Protein AF-A0A1A2DVA3-F1 (afdb_monomer)

Radius of gyration: 24.53 Å; Cα contacts (8 Å, |Δi|>4): 293; chains: 1; bounding box: 64×36×55 Å

Foldseek 3Di:
DDDPDDDADEDDDDDVVRNYDPLPDDPVVCVVDPVSVVVVVVVVVVVQVVCVVVVDDDDPQWFKKWWWDKWFKDQAQAKDWDADPVRDIDIDHGRWMWIDDVPDTDTDHNVRCVVQWDDDDDRMITGGDMKIKHQDDDQDWFQAPVGIDGAHHQWMWIADPVGGIDTDHNVRCVVTIDGDPPDD

pLDDT: mean 85.09, std 15.51, range [25.52, 97.56]

Structure (mmCIF, N/CA/C/O backbone):
data_AF-A0A1A2DVA3-F1
#
_entry.id   AF-A0A1A2DVA3-F1
#
loop_
_atom_site.group_PDB
_atom_site.id
_atom_site.type_symbol
_atom_site.label_atom_id
_atom_site.label_alt_id
_atom_site.label_comp_id
_atom_site.label_asym_id
_atom_site.label_entity_id
_atom_site.label_seq_id
_atom_site.pdbx_PDB_ins_code
_atom_site.Cartn_x
_atom_site.Cartn_y
_atom_site.Cartn_z
_atom_site.occupancy
_atom_site.B_iso_or_equiv
_atom_site.auth_seq_id
_atom_site.auth_comp_id
_atom_site.auth_asym_id
_atom_site.auth_atom_id
_atom_site.pdbx_PDB_model_num
ATOM 1 N N . MET A 1 1 ? 36.580 -4.743 -8.783 1.00 31.98 1 MET A N 1
ATOM 2 C CA . MET A 1 1 ? 36.876 -4.380 -10.186 1.00 31.98 1 MET A CA 1
ATOM 3 C C . MET A 1 1 ? 36.399 -2.945 -10.379 1.00 31.98 1 MET A C 1
ATOM 5 O O . MET A 1 1 ? 35.200 -2.726 -10.456 1.00 31.98 1 MET A O 1
ATOM 9 N N . CYS A 1 2 ? 37.304 -1.964 -10.285 1.00 25.52 2 CYS A N 1
ATOM 10 C CA . CYS A 1 2 ? 36.966 -0.541 -10.419 1.00 25.52 2 CYS A CA 1
ATOM 11 C C . CYS A 1 2 ? 36.735 -0.208 -11.893 1.00 25.52 2 CYS A C 1
ATOM 13 O O . CYS A 1 2 ? 37.649 -0.362 -12.701 1.00 25.52 2 CYS A O 1
ATOM 15 N N . VAL A 1 3 ? 35.536 0.258 -12.240 1.00 29.42 3 VAL A N 1
ATOM 16 C CA . VAL A 1 3 ? 35.288 0.888 -13.539 1.00 29.42 3 VAL A CA 1
ATOM 17 C C . VAL A 1 3 ? 35.701 2.349 -13.409 1.00 29.42 3 VAL A C 1
ATOM 19 O O . VAL A 1 3 ? 35.021 3.146 -12.769 1.00 29.42 3 VAL A O 1
ATOM 22 N N . THR A 1 4 ? 36.850 2.694 -13.980 1.00 28.86 4 THR A N 1
ATOM 23 C CA . THR A 1 4 ? 37.289 4.082 -14.127 1.00 28.86 4 THR A CA 1
ATOM 24 C C . THR A 1 4 ? 36.364 4.776 -15.128 1.00 28.86 4 THR A C 1
ATOM 26 O O . THR A 1 4 ? 36.421 4.490 -16.323 1.00 28.86 4 THR A O 1
ATOM 29 N N . LEU A 1 5 ? 35.498 5.676 -14.657 1.00 38.38 5 LEU A N 1
ATOM 30 C CA . LEU A 1 5 ? 34.715 6.566 -15.519 1.00 38.38 5 LEU A CA 1
ATOM 31 C C . LEU A 1 5 ? 35.676 7.519 -16.244 1.00 38.38 5 LEU A C 1
ATOM 33 O O . LEU A 1 5 ? 36.370 8.321 -15.619 1.00 38.38 5 LEU A O 1
ATOM 37 N N . ALA A 1 6 ? 35.751 7.409 -17.570 1.00 48.94 6 ALA A N 1
ATOM 38 C CA . ALA A 1 6 ? 36.489 8.355 -18.394 1.00 48.94 6 ALA A CA 1
ATOM 39 C C . ALA A 1 6 ? 35.788 9.724 -18.350 1.00 48.94 6 ALA A C 1
ATOM 41 O O . ALA A 1 6 ? 34.603 9.829 -18.657 1.00 48.94 6 ALA A O 1
ATOM 42 N N . ALA A 1 7 ? 36.518 10.769 -17.954 1.00 46.38 7 ALA A N 1
ATOM 43 C CA . ALA A 1 7 ? 36.023 12.141 -17.932 1.00 46.38 7 ALA A CA 1
ATOM 44 C C . ALA A 1 7 ? 35.857 12.674 -19.369 1.00 46.38 7 ALA A C 1
ATOM 46 O O . ALA A 1 7 ? 36.809 13.185 -19.960 1.00 46.38 7 ALA A O 1
ATOM 47 N N . ASN A 1 8 ? 34.660 12.519 -19.932 1.00 48.44 8 ASN A N 1
ATOM 48 C CA . ASN A 1 8 ? 34.274 13.077 -21.228 1.00 48.44 8 ASN A CA 1
ATOM 49 C C . ASN A 1 8 ? 33.579 14.436 -21.022 1.00 48.44 8 ASN A C 1
ATOM 51 O O . ASN A 1 8 ? 32.909 14.638 -20.009 1.00 48.44 8 ASN A O 1
ATOM 55 N N . ARG A 1 9 ? 33.738 15.375 -21.965 1.00 49.56 9 ARG A N 1
ATOM 56 C CA . ARG A 1 9 ? 33.158 16.733 -21.881 1.00 49.56 9 ARG A CA 1
ATOM 57 C C . ARG A 1 9 ? 32.107 16.964 -22.981 1.00 49.56 9 ARG A C 1
ATOM 59 O O . ARG A 1 9 ? 32.352 16.546 -24.114 1.00 49.56 9 ARG A O 1
ATOM 66 N N . PRO A 1 10 ? 30.981 17.645 -22.689 1.00 45.19 10 PRO A N 1
ATOM 67 C CA . PRO A 1 10 ? 29.981 17.986 -23.701 1.00 45.19 10 PRO A CA 1
ATOM 68 C C . PRO A 1 10 ? 30.526 19.039 -24.677 1.00 45.19 10 PRO A C 1
ATOM 70 O O . PRO A 1 10 ? 31.052 20.065 -24.244 1.00 45.19 10 PRO A O 1
ATOM 73 N N . ALA A 1 11 ? 30.392 18.816 -25.989 1.00 51.41 11 ALA A N 1
ATOM 74 C CA . ALA A 1 11 ? 30.572 19.864 -27.000 1.00 51.41 11 ALA A CA 1
ATOM 75 C C . ALA A 1 11 ? 29.806 19.558 -28.299 1.00 51.41 11 ALA A C 1
ATOM 77 O O . ALA A 1 11 ? 29.373 18.438 -28.535 1.00 51.41 11 ALA A O 1
ATOM 78 N N . ILE A 1 12 ? 29.688 20.573 -29.158 1.00 50.41 12 ILE A N 1
ATOM 79 C CA . ILE A 1 12 ? 28.813 20.630 -30.347 1.00 50.41 12 ILE A CA 1
ATOM 80 C C . ILE A 1 12 ? 29.305 19.732 -31.507 1.00 50.41 12 ILE A C 1
ATOM 82 O O . ILE A 1 12 ? 28.611 19.556 -32.502 1.00 50.41 12 ILE A O 1
ATOM 86 N N . ARG A 1 13 ? 30.511 19.152 -31.419 1.00 50.44 13 ARG A N 1
ATOM 87 C CA . ARG A 1 13 ? 31.086 18.312 -32.480 1.00 50.44 13 ARG A CA 1
ATOM 88 C C . ARG A 1 13 ? 31.781 17.092 -31.892 1.00 50.44 13 ARG A C 1
ATOM 90 O O . ARG A 1 13 ? 32.585 17.237 -30.975 1.00 50.44 13 ARG A O 1
ATOM 97 N N . LEU A 1 14 ? 31.498 15.923 -32.467 1.00 54.88 14 LEU A N 1
ATOM 98 C CA . LEU A 1 14 ? 32.157 14.662 -32.138 1.00 54.88 14 LEU A CA 1
ATOM 99 C C . LEU A 1 14 ? 33.679 14.775 -32.344 1.00 54.88 14 LEU A C 1
ATOM 101 O O . LEU A 1 14 ? 34.142 15.148 -33.425 1.00 54.88 14 LEU A O 1
ATOM 105 N N . ASP A 1 15 ? 34.443 14.442 -31.307 1.00 63.78 15 ASP A N 1
ATOM 106 C CA . ASP A 1 15 ? 35.893 14.278 -31.358 1.00 63.78 15 ASP A CA 1
ATOM 107 C C . ASP A 1 15 ? 36.310 13.124 -30.439 1.00 63.78 15 ASP A C 1
ATOM 109 O O . ASP A 1 15 ? 36.533 13.289 -29.235 1.00 63.78 15 ASP A O 1
ATOM 113 N N . ASP A 1 16 ? 36.430 11.936 -31.032 1.00 59.62 16 ASP A N 1
ATOM 114 C CA . ASP A 1 16 ? 36.779 10.706 -30.319 1.00 59.62 16 ASP A CA 1
ATOM 115 C C . ASP A 1 16 ? 38.196 10.747 -29.728 1.00 59.62 16 ASP A C 1
ATOM 117 O O . ASP A 1 16 ? 38.446 10.157 -28.674 1.00 59.62 16 ASP A O 1
ATOM 121 N N . LYS A 1 17 ? 39.129 11.481 -30.359 1.00 68.25 17 LYS A N 1
ATOM 122 C CA . LYS A 1 17 ? 40.508 11.620 -29.860 1.00 68.25 17 LYS A CA 1
ATOM 123 C C . LYS A 1 17 ? 40.561 12.454 -28.584 1.00 68.25 17 LYS A C 1
ATOM 125 O O . LYS A 1 17 ? 41.376 12.164 -27.709 1.00 68.25 17 LYS A O 1
ATOM 130 N N . HIS A 1 18 ? 39.679 13.443 -28.458 1.00 63.00 18 HIS A N 1
ATOM 131 C CA . HIS A 1 18 ? 39.580 14.304 -27.277 1.00 63.00 18 HIS A CA 1
ATOM 132 C C . HIS A 1 18 ? 38.433 13.924 -26.333 1.00 63.00 18 HIS A C 1
ATOM 134 O O . HIS A 1 18 ? 38.188 14.638 -25.360 1.00 63.00 18 HIS A O 1
ATOM 140 N N . ARG A 1 19 ? 37.766 12.785 -26.576 1.00 60.47 19 ARG A N 1
ATOM 141 C CA . ARG A 1 19 ? 36.646 12.277 -25.767 1.00 60.47 19 ARG A CA 1
ATOM 142 C C . ARG A 1 19 ? 35.481 13.268 -25.647 1.00 60.47 19 ARG A C 1
ATOM 144 O O . ARG A 1 19 ? 34.877 13.426 -24.582 1.00 60.47 19 ARG A O 1
ATOM 151 N N . ILE A 1 20 ? 35.179 13.947 -26.744 1.00 61.69 20 ILE A N 1
ATOM 152 C CA . ILE A 1 20 ? 34.075 14.894 -26.851 1.00 61.69 20 ILE A CA 1
ATOM 153 C C . ILE A 1 20 ? 32.966 14.215 -27.643 1.00 61.69 20 ILE A C 1
ATOM 155 O O . ILE A 1 20 ? 33.171 13.816 -28.788 1.00 61.69 20 ILE A O 1
ATOM 159 N N . HIS A 1 21 ? 31.787 14.098 -27.040 1.00 63.50 21 HIS A N 1
ATOM 160 C CA . HIS A 1 21 ? 30.620 13.555 -27.721 1.00 63.50 21 HIS A CA 1
ATOM 161 C C . HIS A 1 21 ? 29.427 14.477 -27.493 1.00 63.50 21 HIS A C 1
ATOM 163 O O . HIS A 1 21 ? 29.059 14.790 -26.363 1.00 63.50 21 HIS A O 1
ATOM 169 N N . ASP A 1 22 ? 28.811 14.873 -28.597 1.00 65.88 22 ASP A N 1
ATOM 170 C CA . ASP A 1 22 ? 27.620 15.722 -28.696 1.00 65.88 22 ASP A CA 1
ATOM 171 C C . ASP A 1 22 ? 26.353 15.145 -28.038 1.00 65.88 22 ASP A C 1
ATOM 173 O O . ASP A 1 22 ? 25.385 15.868 -27.831 1.00 65.88 22 ASP A O 1
ATOM 177 N N . LYS A 1 23 ? 26.365 13.864 -27.655 1.00 66.62 23 LYS A N 1
ATOM 178 C CA . LYS A 1 23 ? 25.250 13.169 -26.993 1.00 66.62 23 LYS A CA 1
ATOM 179 C C . LYS A 1 23 ? 25.473 12.946 -25.498 1.00 66.62 23 LYS A C 1
ATOM 181 O O . LYS A 1 23 ? 24.626 12.345 -24.844 1.00 66.62 23 LYS A O 1
ATOM 186 N N . LEU A 1 24 ? 26.591 13.422 -24.945 1.00 74.38 24 LEU A N 1
ATOM 187 C CA . LEU A 1 24 ? 26.852 13.423 -23.502 1.00 74.38 24 LEU A CA 1
ATOM 188 C C . LEU A 1 24 ? 26.246 14.668 -22.862 1.00 74.38 24 LEU A C 1
ATOM 190 O O . LEU A 1 24 ? 26.950 15.551 -22.382 1.00 74.38 24 LEU A O 1
ATOM 194 N N . VAL A 1 25 ? 24.925 14.736 -22.911 1.00 78.81 25 VAL A N 1
ATOM 195 C CA . VAL A 1 25 ? 24.126 15.822 -22.348 1.00 78.81 25 VAL A CA 1
ATOM 196 C C . VAL A 1 25 ? 23.244 15.280 -21.227 1.00 78.81 25 VAL A C 1
ATOM 198 O O . VAL A 1 25 ? 22.905 14.095 -21.210 1.00 78.81 25 VAL A O 1
ATOM 201 N N . ASP A 1 26 ? 22.871 16.145 -20.287 1.00 82.06 26 ASP A N 1
ATOM 202 C CA . ASP A 1 26 ? 21.998 15.755 -19.182 1.00 82.06 26 ASP A CA 1
ATOM 203 C C . ASP A 1 26 ? 20.594 15.384 -19.677 1.00 82.06 26 ASP A C 1
ATOM 205 O O . ASP A 1 26 ? 20.102 15.897 -20.687 1.00 82.06 26 ASP A O 1
ATOM 209 N N . TRP A 1 27 ? 19.907 14.521 -18.924 1.00 84.06 27 TRP A N 1
ATOM 210 C CA . TRP A 1 27 ? 18.567 14.047 -19.279 1.00 84.06 27 TRP A CA 1
ATOM 211 C C . TRP A 1 27 ? 17.553 15.167 -19.587 1.00 84.06 27 TRP A C 1
ATOM 213 O O . TRP A 1 27 ? 16.845 15.043 -20.588 1.00 84.06 27 TRP A O 1
ATOM 223 N N . PRO A 1 28 ? 17.484 16.282 -18.827 1.00 91.44 28 PRO A N 1
ATOM 224 C CA . PRO A 1 28 ? 16.564 17.372 -19.151 1.00 91.44 28 PRO A CA 1
ATOM 225 C C . PRO A 1 28 ? 16.797 17.988 -20.538 1.00 91.44 28 PRO A C 1
ATOM 227 O O . PRO A 1 28 ? 15.837 18.414 -21.174 1.00 91.44 28 PRO A O 1
ATOM 230 N N . VAL A 1 29 ? 18.043 17.997 -21.031 1.00 86.88 29 VAL A N 1
ATOM 231 C CA . VAL A 1 29 ? 18.385 18.493 -22.376 1.00 86.88 29 VAL A CA 1
ATOM 232 C C . VAL A 1 29 ? 17.837 17.550 -23.446 1.00 86.88 29 VAL A C 1
ATOM 234 O O . VAL A 1 29 ? 17.209 18.004 -24.396 1.00 86.88 29 VAL A O 1
ATOM 237 N N . ILE A 1 30 ? 18.002 16.237 -23.259 1.00 85.88 30 ILE A N 1
ATOM 238 C CA . ILE A 1 30 ? 17.443 15.213 -24.159 1.00 85.88 30 ILE A CA 1
ATOM 239 C C . ILE A 1 30 ? 15.916 15.288 -24.173 1.00 85.88 30 ILE A C 1
ATOM 241 O O . ILE A 1 30 ? 15.308 15.192 -25.230 1.00 85.88 30 ILE A O 1
ATOM 245 N N . GLN A 1 31 ? 15.288 15.460 -23.009 1.00 88.88 31 GLN A N 1
ATOM 246 C CA . GLN A 1 31 ? 13.831 15.503 -22.891 1.00 88.88 31 GLN A CA 1
ATOM 247 C C . GLN A 1 31 ? 13.217 16.737 -23.573 1.00 88.88 31 GLN A C 1
ATOM 249 O O . GLN A 1 31 ? 12.085 16.667 -24.048 1.00 88.88 31 GLN A O 1
ATOM 254 N N . ALA A 1 32 ? 13.947 17.855 -23.614 1.00 89.94 32 ALA A N 1
ATOM 255 C CA . ALA A 1 32 ? 13.508 19.091 -24.256 1.00 89.94 32 ALA A CA 1
ATOM 256 C C . ALA A 1 32 ? 13.679 19.087 -25.788 1.00 89.94 32 ALA A C 1
ATOM 258 O O . ALA A 1 32 ? 13.021 19.877 -26.462 1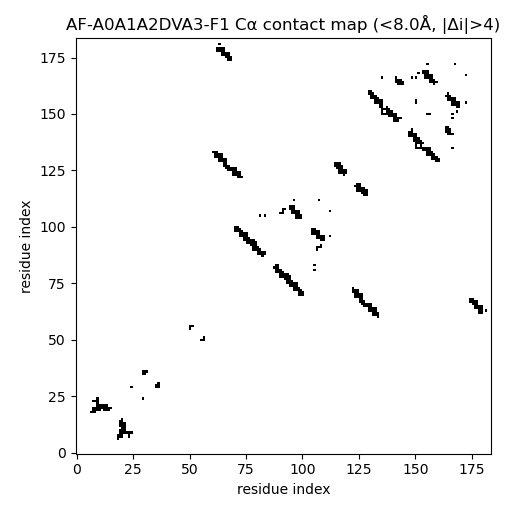.00 89.94 32 ALA A O 1
ATOM 259 N N . ASP A 1 33 ? 14.530 18.213 -26.334 1.00 91.81 33 ASP A N 1
ATOM 260 C CA . ASP A 1 33 ? 14.771 18.063 -27.772 1.00 91.81 33 ASP A CA 1
ATOM 261 C C . ASP A 1 33 ? 13.998 16.846 -28.333 1.00 91.81 33 ASP A C 1
ATOM 263 O O . ASP A 1 33 ? 14.354 15.693 -28.055 1.00 91.81 33 ASP A O 1
ATOM 267 N N . PRO A 1 34 ? 12.948 17.061 -29.151 1.00 91.75 34 PRO A N 1
ATOM 268 C CA . PRO A 1 34 ? 12.128 15.975 -29.682 1.00 91.75 34 PRO A CA 1
ATOM 269 C C . PRO A 1 34 ? 12.892 14.951 -30.531 1.00 91.75 34 PRO A C 1
ATOM 271 O O . PRO A 1 34 ? 12.530 13.771 -30.525 1.00 91.75 34 PRO A O 1
ATOM 274 N N . GLU A 1 35 ? 13.932 15.363 -31.263 1.00 89.44 35 GLU A N 1
ATOM 275 C CA . GLU A 1 35 ? 14.686 14.458 -32.136 1.00 89.44 35 GLU A CA 1
ATOM 276 C C . GLU A 1 35 ? 15.611 13.551 -31.322 1.00 89.44 35 GLU A C 1
ATOM 278 O O . GLU A 1 35 ? 15.642 12.331 -31.538 1.00 89.44 35 GLU A O 1
ATOM 283 N N . LEU A 1 36 ? 16.311 14.122 -30.336 1.00 87.06 36 LEU A N 1
ATOM 284 C CA . LEU A 1 36 ? 17.145 13.353 -29.410 1.00 87.06 36 LEU A CA 1
ATOM 285 C C . LEU A 1 36 ? 16.297 12.382 -28.582 1.00 87.06 36 LEU A C 1
ATOM 287 O O . LEU A 1 36 ? 16.640 11.196 -28.486 1.00 87.06 36 LEU A O 1
ATOM 291 N N . LEU A 1 37 ? 15.161 12.845 -28.052 1.00 90.56 37 LEU A N 1
ATOM 292 C CA . LEU A 1 37 ? 14.230 12.006 -27.302 1.00 90.56 37 LEU A CA 1
ATOM 293 C C . LEU A 1 37 ? 13.710 10.842 -28.156 1.00 90.56 37 LEU A C 1
ATOM 295 O O . LEU A 1 37 ? 13.749 9.689 -27.720 1.00 90.56 37 LEU A O 1
ATOM 299 N N . ALA A 1 38 ? 13.279 11.110 -29.393 1.00 91.62 38 ALA A N 1
ATOM 300 C CA . ALA A 1 38 ? 12.800 10.073 -30.305 1.00 91.62 38 ALA A CA 1
ATOM 301 C C . ALA A 1 38 ? 13.884 9.027 -30.616 1.00 91.62 38 ALA A C 1
ATOM 303 O O . ALA A 1 38 ? 13.585 7.831 -30.688 1.00 91.62 38 ALA A 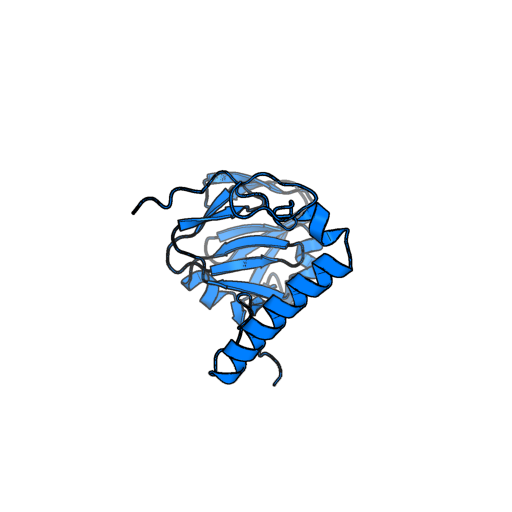O 1
ATOM 304 N N . GLY A 1 39 ? 15.143 9.454 -30.768 1.00 90.88 39 GLY A N 1
ATOM 305 C CA . GLY A 1 39 ? 16.284 8.559 -30.956 1.00 90.88 39 GLY A CA 1
ATOM 306 C C . GLY A 1 39 ? 16.494 7.608 -29.772 1.00 90.88 39 GLY A C 1
ATOM 307 O O . GLY A 1 39 ? 16.595 6.393 -29.970 1.00 90.88 39 GLY A O 1
ATOM 308 N N . VAL A 1 40 ? 16.495 8.139 -28.544 1.00 90.50 40 VAL A N 1
ATOM 309 C CA . VAL A 1 40 ? 16.640 7.340 -27.312 1.00 90.50 40 VAL A CA 1
ATOM 310 C C . VAL A 1 40 ? 15.473 6.366 -27.147 1.00 90.50 40 VAL A C 1
ATOM 312 O O . VAL A 1 40 ? 15.690 5.167 -26.949 1.00 90.50 40 VAL A O 1
ATOM 315 N N . LEU A 1 41 ? 14.235 6.848 -27.294 1.00 92.19 41 LEU A N 1
ATOM 316 C CA . LEU A 1 41 ? 13.035 6.018 -27.159 1.00 92.19 41 LEU A CA 1
ATOM 317 C C . LEU A 1 41 ? 13.006 4.881 -28.185 1.00 92.19 41 LEU A C 1
ATOM 319 O O . LEU A 1 41 ? 12.648 3.754 -27.839 1.00 92.19 41 LEU A O 1
ATOM 323 N N . ARG A 1 42 ? 13.441 5.133 -29.426 1.00 94.38 42 ARG A N 1
ATOM 324 C CA . ARG A 1 42 ? 13.546 4.098 -30.465 1.00 94.38 42 ARG A CA 1
ATOM 325 C C . ARG A 1 42 ? 14.560 3.015 -30.093 1.00 94.38 42 ARG A C 1
ATOM 327 O O . ARG A 1 42 ? 14.283 1.833 -30.288 1.00 94.38 42 ARG A O 1
ATOM 334 N N . GLY A 1 43 ? 15.707 3.394 -29.528 1.00 91.75 43 GLY A N 1
ATOM 335 C CA . GLY A 1 43 ? 16.710 2.440 -29.043 1.00 91.75 43 GLY A CA 1
ATOM 336 C C . GLY A 1 43 ? 16.178 1.538 -27.924 1.00 91.75 43 GLY A C 1
ATOM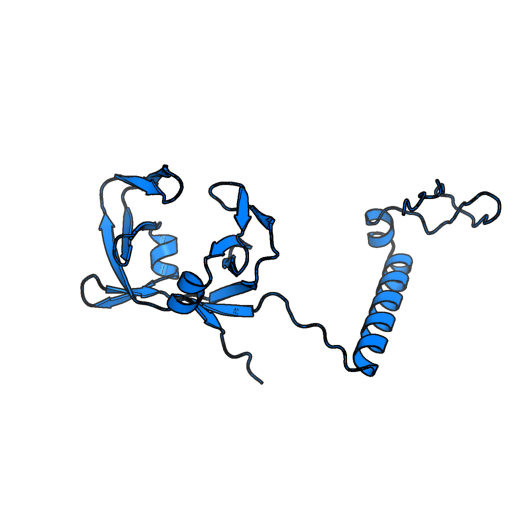 337 O O . GLY A 1 43 ? 16.341 0.313 -27.971 1.00 91.75 43 GLY A O 1
ATOM 338 N N . VAL A 1 44 ? 15.471 2.126 -26.954 1.00 92.00 44 VAL A N 1
ATOM 339 C CA . VAL A 1 44 ? 14.816 1.375 -25.870 1.00 92.00 44 VAL A CA 1
ATOM 340 C C . VAL A 1 44 ? 13.741 0.443 -26.430 1.00 92.00 44 VAL A C 1
ATOM 342 O O . VAL A 1 44 ? 13.732 -0.744 -26.102 1.00 92.00 44 VAL A O 1
ATOM 345 N N . ALA A 1 45 ? 12.879 0.938 -27.323 1.00 91.62 4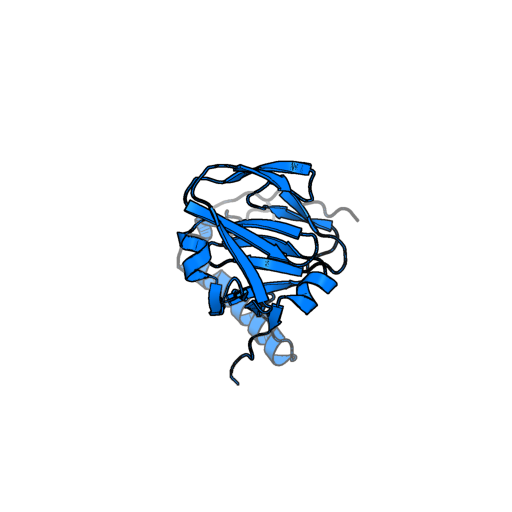5 ALA A N 1
ATOM 346 C CA . ALA A 1 45 ? 11.821 0.147 -27.947 1.00 91.62 45 ALA A CA 1
ATOM 347 C C . ALA A 1 45 ? 12.378 -1.066 -28.708 1.00 91.62 45 ALA A C 1
ATOM 349 O O . ALA A 1 45 ? 11.889 -2.181 -28.525 1.00 91.62 45 ALA A O 1
ATOM 350 N N . ASN A 1 46 ? 13.444 -0.877 -29.491 1.00 94.38 46 ASN A N 1
ATOM 351 C CA . ASN A 1 46 ? 14.111 -1.965 -30.207 1.00 94.38 46 ASN A CA 1
ATOM 352 C C . ASN A 1 46 ? 14.686 -3.015 -29.247 1.00 94.38 46 ASN A C 1
ATOM 354 O O . ASN A 1 46 ? 14.538 -4.213 -29.478 1.00 94.38 46 ASN A O 1
ATOM 358 N N . THR A 1 47 ? 15.301 -2.583 -28.144 1.00 93.25 47 THR A N 1
ATOM 359 C CA . THR A 1 47 ? 15.844 -3.501 -27.129 1.00 93.25 47 THR A CA 1
ATOM 360 C C . THR A 1 47 ? 14.734 -4.320 -26.467 1.00 93.25 47 THR A C 1
ATOM 362 O O . THR A 1 47 ? 14.834 -5.545 -26.375 1.00 93.25 47 THR A O 1
ATOM 365 N N . LEU A 1 48 ? 13.640 -3.670 -26.058 1.00 89.50 48 LEU A N 1
ATOM 366 C CA . LEU A 1 48 ? 12.475 -4.349 -25.482 1.00 89.50 48 LEU A CA 1
ATOM 367 C C . LEU A 1 48 ? 11.824 -5.314 -26.484 1.00 89.50 48 LEU A C 1
ATOM 369 O O . LEU A 1 48 ? 11.384 -6.398 -26.097 1.00 89.50 48 LEU A O 1
ATOM 373 N N . TRP A 1 49 ? 11.800 -4.956 -27.770 1.00 91.94 49 TRP A N 1
ATOM 374 C CA . TRP A 1 49 ? 11.320 -5.834 -28.834 1.00 91.94 49 TRP A CA 1
ATOM 375 C C . TRP A 1 49 ? 12.187 -7.087 -28.978 1.00 91.94 49 TRP A C 1
ATOM 377 O O . TRP A 1 49 ? 11.652 -8.195 -28.994 1.00 91.94 49 TRP A O 1
ATOM 387 N N . SER A 1 50 ? 13.513 -6.941 -29.002 1.00 93.88 50 SER A N 1
ATOM 388 C CA . SER A 1 50 ? 14.446 -8.074 -29.057 1.00 93.88 50 SER A CA 1
ATOM 389 C C . SER A 1 50 ? 14.277 -9.015 -27.864 1.00 93.88 50 SER A C 1
ATOM 391 O O . SER A 1 50 ? 14.175 -10.227 -28.041 1.00 93.88 50 SER A O 1
ATOM 393 N N . LEU A 1 51 ? 14.147 -8.470 -26.650 1.00 93.69 51 LEU A N 1
ATOM 394 C CA . LEU A 1 51 ? 13.850 -9.265 -25.454 1.00 93.69 51 LEU A CA 1
ATOM 395 C C . LEU A 1 51 ? 12.524 -10.027 -25.601 1.00 93.69 51 LEU A C 1
ATOM 397 O O . LEU A 1 51 ? 12.446 -11.210 -25.267 1.00 93.69 51 LEU A O 1
ATOM 401 N N . ARG A 1 52 ? 11.494 -9.388 -26.167 1.00 90.31 52 ARG A N 1
ATOM 402 C CA . ARG A 1 52 ? 10.201 -10.033 -26.421 1.00 90.31 52 ARG A CA 1
ATOM 403 C C . ARG A 1 52 ? 10.310 -11.204 -27.398 1.00 90.31 52 ARG A C 1
ATOM 405 O O . ARG A 1 52 ? 9.679 -12.236 -27.154 1.00 90.31 52 ARG A O 1
ATOM 412 N N . GLN A 1 53 ? 11.092 -11.060 -28.467 1.00 94.56 53 GLN A N 1
ATOM 413 C CA . GLN A 1 53 ? 11.331 -12.129 -29.446 1.00 94.56 53 GLN A CA 1
ATOM 414 C C . GLN A 1 53 ? 12.042 -13.334 -28.820 1.00 94.56 53 GLN A C 1
ATOM 416 O O . GLN A 1 53 ? 11.714 -14.473 -29.130 1.00 94.56 53 GLN A O 1
ATOM 421 N N . LEU A 1 54 ? 12.932 -13.090 -27.856 1.00 95.12 54 LEU A N 1
ATOM 422 C CA . LEU A 1 54 ? 13.604 -14.132 -27.073 1.00 95.12 54 LEU A CA 1
ATOM 423 C C . LEU A 1 54 ? 12.723 -14.741 -25.964 1.00 95.12 54 LEU A C 1
ATOM 425 O O . LEU A 1 54 ? 13.197 -15.537 -25.159 1.00 95.12 54 LEU A O 1
ATOM 429 N N . GLY A 1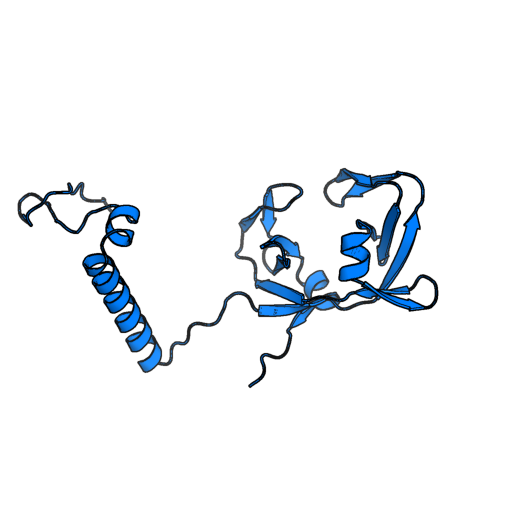 55 ? 11.442 -14.368 -25.894 1.00 90.62 55 GLY A N 1
ATOM 430 C CA . GLY A 1 55 ? 10.490 -14.905 -24.920 1.00 90.62 55 GLY A CA 1
ATOM 431 C C . GLY A 1 55 ? 10.431 -14.150 -23.589 1.00 90.62 55 GLY A C 1
ATOM 432 O O . GLY A 1 55 ? 9.537 -14.420 -22.788 1.00 90.62 55 GLY A O 1
ATOM 433 N N . TYR A 1 56 ? 11.286 -13.149 -23.359 1.00 88.88 56 TYR A N 1
ATOM 434 C CA . TYR A 1 56 ? 11.193 -12.314 -22.159 1.00 88.88 56 TYR A CA 1
ATOM 435 C C . TYR A 1 56 ? 9.936 -11.437 -22.203 1.00 88.88 56 TYR A C 1
ATOM 437 O O . TYR A 1 56 ? 9.478 -10.993 -23.260 1.00 88.88 56 TYR A O 1
ATOM 445 N N . ARG A 1 57 ? 9.341 -11.180 -21.041 1.00 82.00 57 ARG A N 1
ATOM 446 C CA . ARG A 1 57 ? 8.192 -10.281 -20.884 1.00 82.00 57 ARG A CA 1
ATOM 447 C C . ARG A 1 57 ? 8.452 -9.378 -19.693 1.00 82.00 57 ARG A C 1
ATOM 449 O O . ARG A 1 57 ? 8.834 -9.869 -18.633 1.00 82.00 57 ARG A O 1
ATOM 456 N N . SER A 1 58 ? 8.220 -8.077 -19.853 1.00 76.06 58 SER A N 1
ATOM 457 C CA . SER A 1 58 ? 8.094 -7.203 -18.694 1.00 76.06 58 SER A CA 1
ATOM 458 C C . SER A 1 58 ? 6.854 -7.639 -17.918 1.00 76.06 58 SER A C 1
ATOM 460 O O . SER A 1 58 ? 5.772 -7.800 -18.484 1.00 76.06 58 SER A O 1
ATOM 462 N N . ARG A 1 59 ? 7.020 -7.881 -16.621 1.00 70.69 59 ARG A N 1
ATOM 463 C CA . ARG A 1 59 ? 5.896 -8.050 -15.705 1.00 70.69 59 ARG A CA 1
ATOM 464 C C . ARG A 1 59 ? 5.824 -6.797 -14.847 1.00 70.69 59 ARG A C 1
ATOM 466 O O . ARG A 1 59 ? 6.872 -6.381 -14.344 1.00 70.69 59 ARG A O 1
ATOM 473 N N . PRO A 1 60 ? 4.645 -6.173 -14.702 1.00 74.06 60 PRO A N 1
ATOM 474 C CA . PRO A 1 60 ? 4.498 -5.101 -13.737 1.00 74.06 60 PRO A CA 1
ATOM 475 C C . PRO A 1 60 ? 4.915 -5.642 -12.368 1.00 74.06 60 PRO A C 1
ATOM 477 O O . PRO A 1 60 ? 4.482 -6.712 -11.943 1.00 74.06 60 PRO A O 1
ATOM 480 N N . VAL A 1 61 ? 5.844 -4.934 -11.725 1.00 86.81 61 VAL A N 1
ATOM 481 C CA . VAL A 1 61 ? 6.361 -5.321 -10.405 1.00 86.81 61 VAL A CA 1
ATOM 482 C C . VAL A 1 61 ? 5.247 -5.201 -9.366 1.00 86.81 61 VAL A C 1
ATOM 484 O O . VAL A 1 61 ? 5.143 -6.028 -8.469 1.00 86.81 61 VAL A O 1
ATOM 487 N N . TRP A 1 62 ? 4.398 -4.190 -9.545 1.00 92.69 62 TRP A N 1
ATOM 488 C CA . TRP A 1 62 ? 3.219 -3.915 -8.745 1.00 92.69 62 TRP A CA 1
ATOM 489 C C . TRP A 1 62 ? 2.013 -4.699 -9.251 1.00 92.69 62 TRP A C 1
ATOM 491 O O . TRP A 1 62 ? 1.680 -4.641 -10.436 1.00 92.69 62 TRP A O 1
ATOM 501 N N . ARG A 1 63 ? 1.345 -5.394 -8.338 1.00 92.62 63 ARG A N 1
ATOM 502 C CA . ARG A 1 63 ? 0.155 -6.200 -8.597 1.00 92.62 63 ARG A CA 1
ATOM 503 C C . ARG A 1 63 ? -1.043 -5.581 -7.888 1.00 92.62 63 ARG A C 1
ATOM 505 O O . ARG A 1 63 ? -0.912 -5.239 -6.711 1.00 92.62 63 ARG A O 1
ATOM 512 N N . PRO A 1 64 ? -2.193 -5.429 -8.560 1.00 93.69 64 PRO A N 1
ATOM 513 C CA . PRO A 1 64 ? -3.405 -4.996 -7.886 1.00 93.69 64 PRO A CA 1
ATOM 514 C C . PRO A 1 64 ? -3.828 -6.058 -6.872 1.00 93.69 64 PRO A C 1
ATOM 516 O O . PRO A 1 64 ? -3.859 -7.246 -7.187 1.00 93.69 64 PRO A O 1
ATOM 519 N N . CYS A 1 65 ? -4.146 -5.623 -5.662 1.00 94.00 65 CYS A N 1
ATOM 520 C CA . CYS A 1 65 ? -4.699 -6.456 -4.605 1.00 94.00 65 CYS A CA 1
ATOM 521 C C . CYS A 1 65 ? -5.927 -5.773 -4.012 1.00 94.00 65 CYS A C 1
ATOM 523 O O . CYS A 1 65 ? -5.992 -4.544 -3.946 1.00 94.00 65 CYS A O 1
ATOM 525 N N . THR A 1 66 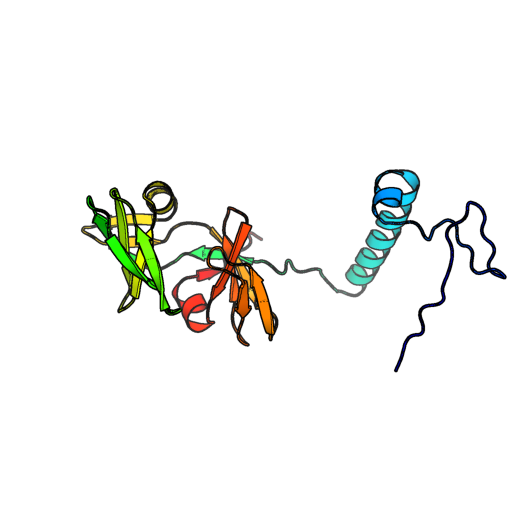? -6.880 -6.559 -3.534 1.00 92.94 66 THR A N 1
ATOM 526 C CA . THR A 1 66 ? -7.963 -6.074 -2.684 1.00 92.94 66 THR A CA 1
ATOM 527 C C . THR A 1 66 ? -7.616 -6.309 -1.226 1.00 92.94 66 THR A C 1
ATOM 529 O O . THR A 1 66 ? -7.034 -7.334 -0.860 1.00 92.94 66 THR A O 1
ATOM 532 N N . ARG A 1 67 ? -7.974 -5.344 -0.379 1.00 92.44 67 ARG A N 1
ATOM 533 C CA . ARG A 1 67 ? -7.934 -5.542 1.070 1.00 92.44 67 ARG A CA 1
ATOM 534 C C . ARG A 1 67 ? -9.078 -6.468 1.468 1.00 92.44 67 ARG A C 1
ATOM 536 O O . ARG A 1 67 ? -10.206 -6.283 1.015 1.00 92.44 67 ARG A O 1
ATOM 543 N N . VAL A 1 68 ? -8.789 -7.441 2.319 1.00 92.12 68 VAL A N 1
ATOM 544 C CA . VAL A 1 68 ? -9.756 -8.416 2.829 1.00 92.12 68 VAL A CA 1
ATOM 545 C C . VAL A 1 68 ? -9.666 -8.519 4.347 1.00 92.12 68 VAL A C 1
ATOM 547 O O . VAL A 1 68 ? -8.717 -8.043 4.968 1.00 92.12 68 VAL A O 1
ATOM 550 N N . GLY A 1 69 ? -10.673 -9.147 4.944 1.00 91.69 69 GLY A N 1
ATOM 551 C CA . GLY A 1 69 ? -10.795 -9.286 6.390 1.00 91.69 69 GLY A CA 1
ATOM 552 C C . GLY A 1 69 ? -11.847 -8.354 6.984 1.00 91.69 69 GLY A C 1
ATOM 553 O O . GLY A 1 69 ? -12.290 -7.382 6.362 1.00 91.69 69 GLY A O 1
ATOM 554 N N . THR A 1 70 ? -12.260 -8.702 8.198 1.00 94.44 70 THR A N 1
ATOM 555 C CA . THR A 1 70 ? -13.261 -7.972 8.978 1.00 94.44 70 THR A CA 1
ATOM 556 C C . THR A 1 70 ? -12.601 -7.461 10.246 1.00 94.44 70 THR A C 1
ATOM 558 O O . THR A 1 70 ? -11.846 -8.190 10.882 1.00 94.44 70 THR A O 1
ATOM 561 N N . VAL A 1 71 ? -12.906 -6.223 10.607 1.00 95.50 71 VAL A N 1
ATOM 562 C CA . VAL A 1 71 ? -12.449 -5.570 11.835 1.00 95.50 71 VAL A CA 1
ATOM 563 C C . VAL A 1 71 ? -13.652 -5.174 12.679 1.00 95.50 71 VAL A C 1
ATOM 565 O O . VAL A 1 71 ? -14.767 -5.048 12.158 1.00 95.50 71 VAL A O 1
ATOM 568 N N . THR A 1 72 ? -13.431 -4.929 13.967 1.00 97.25 72 THR A N 1
ATOM 569 C CA . THR A 1 72 ? -14.391 -4.173 14.774 1.00 97.25 72 THR A CA 1
ATOM 570 C C . THR A 1 72 ? -14.000 -2.707 14.779 1.00 97.25 72 THR A C 1
ATOM 572 O O . THR A 1 72 ? -12.818 -2.387 14.895 1.00 97.25 72 THR A O 1
ATOM 575 N N . ALA A 1 73 ? -14.972 -1.810 14.641 1.00 97.31 73 ALA A N 1
ATOM 576 C CA . ALA A 1 73 ? -14.700 -0.383 14.684 1.00 97.31 73 ALA A CA 1
ATOM 577 C C . ALA A 1 73 ? -15.818 0.410 15.357 1.00 97.31 73 ALA A C 1
ATOM 579 O O . ALA A 1 73 ? -17.005 0.107 15.199 1.00 97.31 73 ALA A O 1
ATOM 580 N N . GLU A 1 74 ? -15.407 1.456 16.064 1.00 97.12 74 GLU A N 1
ATOM 581 C CA . GLU A 1 74 ? -16.271 2.410 16.748 1.00 97.12 74 GLU A CA 1
ATOM 582 C C . GLU A 1 74 ? -15.777 3.829 16.466 1.00 97.12 74 GLU A C 1
ATOM 584 O O . GLU A 1 74 ? -14.586 4.122 16.584 1.00 97.12 74 GLU A O 1
ATOM 589 N N . ARG A 1 75 ? -16.697 4.724 16.104 1.00 97.25 75 ARG A N 1
ATOM 590 C CA . ARG A 1 75 ? -16.399 6.149 15.973 1.00 97.25 75 ARG A CA 1
ATOM 591 C C . ARG A 1 75 ? -16.381 6.783 17.357 1.00 97.25 75 ARG A C 1
ATOM 593 O O . ARG A 1 75 ? -17.364 6.656 18.082 1.00 97.25 75 ARG A O 1
ATOM 600 N N . ARG A 1 76 ? -15.297 7.474 17.716 1.00 97.19 76 ARG A N 1
ATOM 601 C CA . ARG A 1 76 ? -15.189 8.147 19.019 1.00 97.19 76 ARG A CA 1
ATOM 602 C C . ARG A 1 76 ? -15.437 9.638 18.871 1.00 97.19 76 ARG A C 1
ATOM 604 O O . ARG A 1 76 ? -14.919 10.264 17.956 1.00 97.19 76 ARG A O 1
ATOM 611 N N . ASP A 1 77 ? -16.165 10.222 19.814 1.00 97.06 77 ASP A N 1
ATOM 612 C CA . ASP A 1 77 ? -16.507 11.653 19.791 1.00 97.06 77 ASP A CA 1
ATOM 613 C C . ASP A 1 77 ? -15.527 12.536 20.584 1.00 97.06 77 ASP A C 1
ATOM 615 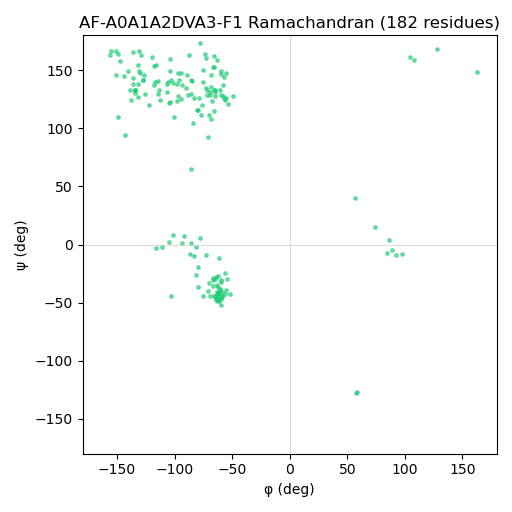O O . ASP A 1 77 ? -15.699 13.750 20.669 1.00 97.06 77 ASP A O 1
ATOM 619 N N . THR A 1 78 ? -14.481 11.946 21.164 1.00 97.00 78 THR A N 1
ATOM 620 C CA . THR A 1 78 ? -13.443 12.656 21.922 1.00 97.00 78 THR A CA 1
ATOM 621 C C . THR A 1 78 ? -12.062 12.293 21.392 1.00 97.00 78 THR A C 1
ATOM 623 O O . THR A 1 78 ? -11.856 11.107 21.127 1.00 97.00 78 THR A O 1
ATOM 626 N N . PRO A 1 79 ? -11.106 13.239 21.313 1.00 97.25 79 PRO A N 1
ATOM 627 C CA . PRO A 1 79 ? -9.735 12.935 20.912 1.00 97.25 79 PRO A CA 1
ATOM 628 C C . PRO A 1 79 ? -9.083 11.918 21.854 1.00 97.25 79 PRO A C 1
ATOM 630 O O . PRO A 1 79 ? -9.396 11.880 23.049 1.00 97.25 79 PRO A O 1
ATOM 633 N N . TRP A 1 80 ? -8.163 11.107 21.336 1.00 97.56 80 TRP A N 1
ATOM 634 C CA . TRP A 1 80 ? -7.422 10.137 22.143 1.00 97.56 80 TRP A CA 1
ATOM 635 C C . TRP A 1 80 ? -6.031 9.857 21.580 1.00 97.56 80 TRP A C 1
ATOM 637 O O . TRP A 1 80 ? -5.713 10.191 20.439 1.00 97.56 80 TRP A O 1
ATOM 647 N N . THR A 1 81 ? -5.204 9.209 22.397 1.00 96.00 81 THR A N 1
ATOM 648 C CA . THR A 1 81 ? -3.854 8.785 22.025 1.00 96.00 81 THR A CA 1
ATOM 649 C C . THR A 1 81 ? -3.715 7.278 22.083 1.00 96.00 81 THR A C 1
ATOM 651 O O . THR A 1 81 ? -4.424 6.595 22.826 1.00 96.00 81 THR A O 1
ATOM 654 N N . TRP A 1 82 ? -2.790 6.752 21.290 1.00 93.56 82 TRP A N 1
ATOM 655 C CA . TRP A 1 82 ? -2.395 5.348 21.326 1.00 93.56 82 TRP A CA 1
ATOM 656 C C . TRP A 1 82 ? -0.922 5.207 20.932 1.00 93.56 82 TRP A C 1
ATOM 658 O O . TRP A 1 82 ? -0.320 6.147 20.413 1.00 93.56 82 TRP A O 1
ATOM 668 N N . ILE A 1 83 ? -0.320 4.055 21.224 1.00 90.44 83 ILE A N 1
ATOM 669 C CA . ILE A 1 83 ? 1.087 3.781 20.912 1.00 90.44 83 ILE A CA 1
ATOM 670 C C . ILE A 1 83 ? 1.150 2.859 19.697 1.00 90.44 83 ILE A C 1
ATOM 672 O O . ILE A 1 83 ? 0.577 1.770 19.720 1.00 90.44 83 ILE A O 1
ATOM 676 N N . SER A 1 84 ? 1.840 3.294 18.642 1.00 84.12 84 SER A N 1
ATOM 677 C CA . SER A 1 84 ? 2.066 2.480 17.450 1.00 84.12 84 SER A CA 1
ATOM 678 C C . SER A 1 84 ? 2.940 1.260 17.770 1.00 84.12 84 SER A C 1
ATOM 680 O O . SER A 1 84 ? 3.689 1.271 18.750 1.00 84.12 84 SER A O 1
ATOM 682 N N . PRO A 1 85 ? 2.950 0.222 16.916 1.00 78.88 85 PRO A N 1
ATOM 683 C CA . PRO A 1 85 ? 3.879 -0.899 17.070 1.00 78.88 85 PRO A CA 1
ATOM 684 C C . PRO A 1 85 ? 5.362 -0.489 17.095 1.00 78.88 85 PRO A C 1
ATOM 686 O O . PRO A 1 85 ? 6.181 -1.195 17.675 1.00 78.88 85 PRO A O 1
ATOM 689 N N . SER A 1 86 ? 5.716 0.657 16.500 1.00 78.25 86 SER A N 1
ATOM 690 C CA . SER A 1 86 ? 7.071 1.224 16.551 1.00 78.25 86 SER A CA 1
ATOM 691 C C . SER A 1 86 ? 7.375 2.001 17.841 1.00 78.25 86 SER A C 1
ATOM 693 O O . SER A 1 86 ? 8.492 2.486 18.010 1.00 78.25 86 SER A O 1
ATOM 695 N N . GLY A 1 87 ? 6.408 2.127 18.756 1.00 86.12 87 GLY A N 1
ATOM 696 C CA . GLY A 1 87 ? 6.534 2.873 20.010 1.00 86.12 87 GLY A CA 1
ATOM 697 C C . GLY A 1 87 ? 6.217 4.368 19.896 1.00 86.12 87 GLY A C 1
ATOM 698 O O . GLY A 1 87 ? 6.353 5.094 20.881 1.00 86.12 87 GLY A O 1
ATOM 699 N N . ALA A 1 88 ? 5.788 4.850 18.726 1.00 84.19 88 ALA A N 1
ATOM 700 C CA . ALA A 1 88 ? 5.431 6.252 18.533 1.00 84.19 88 ALA A CA 1
ATOM 701 C C . ALA A 1 88 ? 4.070 6.565 19.172 1.00 84.19 88 ALA A C 1
ATOM 703 O O . ALA A 1 88 ? 3.129 5.780 19.076 1.00 84.19 88 ALA A O 1
ATOM 704 N N . THR A 1 89 ? 3.947 7.732 19.808 1.00 91.94 89 THR A N 1
ATOM 705 C CA . THR A 1 89 ? 2.646 8.213 20.294 1.00 91.94 89 THR A CA 1
ATOM 706 C C . THR A 1 89 ? 1.860 8.815 19.136 1.00 91.94 89 THR A C 1
ATOM 708 O O . THR A 1 89 ? 2.255 9.838 18.581 1.00 91.94 89 THR A O 1
ATOM 711 N N . MET A 1 90 ? 0.735 8.191 18.809 1.00 91.69 90 MET A N 1
ATOM 712 C CA . MET A 1 90 ? -0.204 8.624 17.782 1.00 91.69 90 MET A CA 1
ATOM 713 C C . MET A 1 90 ? -1.355 9.408 18.418 1.00 91.69 90 MET A C 1
ATOM 715 O O . MET A 1 90 ? -1.757 9.137 19.553 1.00 91.69 90 MET A O 1
ATOM 719 N N . GLN A 1 91 ? -1.882 10.379 17.677 1.00 93.81 91 GLN A N 1
ATOM 720 C CA . GLN A 1 91 ? -3.004 11.229 18.077 1.00 93.81 91 GLN A CA 1
ATOM 721 C C . GLN A 1 91 ? -4.169 10.997 17.115 1.00 93.81 91 GLN A C 1
ATOM 723 O O . GLN A 1 91 ? -3.954 10.860 15.911 1.00 93.81 91 GLN A O 1
ATOM 728 N N . ALA A 1 92 ? -5.380 10.949 17.654 1.00 95.00 92 ALA A N 1
ATOM 729 C CA . ALA A 1 92 ? -6.618 10.834 16.898 1.00 95.00 92 ALA A CA 1
ATOM 730 C C . ALA A 1 92 ? -7.587 11.934 17.326 1.00 95.00 92 ALA A C 1
ATOM 732 O O . ALA A 1 92 ? -7.684 12.252 18.518 1.00 95.00 92 ALA A O 1
ATOM 733 N N . ASP A 1 93 ? -8.309 12.488 16.360 1.00 96.81 93 ASP A N 1
ATOM 734 C CA . ASP A 1 93 ? -9.243 13.582 16.587 1.00 96.81 93 ASP A CA 1
ATOM 735 C C . ASP A 1 93 ? -10.638 13.064 16.968 1.00 96.81 93 ASP A C 1
ATOM 737 O O . ASP A 1 93 ? -11.004 11.905 16.757 1.00 96.81 93 ASP A O 1
ATOM 741 N N . ALA A 1 94 ? -11.458 13.950 17.536 1.00 97.44 94 ALA A N 1
ATOM 742 C CA . ALA A 1 94 ? -12.878 13.669 17.705 1.00 97.44 94 ALA A CA 1
ATOM 743 C C . ALA A 1 94 ? -13.534 13.414 16.338 1.00 97.44 94 ALA A C 1
ATOM 745 O O . ALA A 1 94 ? -13.438 14.229 15.421 1.00 97.44 94 ALA A O 1
ATOM 746 N N . GLY A 1 95 ? -14.256 12.305 16.225 1.00 96.69 95 GLY A N 1
ATOM 747 C CA . GLY A 1 95 ? -14.893 11.852 14.997 1.00 96.69 95 GLY A CA 1
ATOM 748 C C . GLY A 1 95 ? -14.098 10.799 14.229 1.00 96.69 95 GLY A C 1
ATOM 749 O O . GLY A 1 95 ? -14.671 10.225 13.301 1.00 96.69 95 GLY A O 1
ATOM 750 N N . ASP A 1 96 ? -12.855 10.510 14.626 1.00 97.06 96 ASP A N 1
ATOM 751 C CA . ASP A 1 96 ? -12.072 9.404 14.081 1.00 97.06 96 ASP A CA 1
ATOM 752 C C . ASP A 1 96 ? -12.594 8.048 14.577 1.00 97.06 96 ASP A C 1
ATOM 754 O O . ASP A 1 96 ? -13.288 7.919 15.593 1.00 97.06 96 ASP A O 1
ATOM 758 N N . TRP A 1 97 ? -12.233 7.003 13.842 1.00 97.56 97 TRP A N 1
ATOM 759 C CA . TRP A 1 97 ? -12.606 5.629 14.136 1.00 97.56 97 TRP A CA 1
ATOM 760 C C . TRP A 1 97 ? -11.488 4.911 14.879 1.00 97.56 97 TRP A C 1
ATOM 762 O O . TRP A 1 97 ? -10.350 4.868 14.411 1.00 97.56 97 TRP A O 1
ATOM 772 N N . LEU A 1 98 ? -11.826 4.298 16.012 1.00 97.00 98 LEU A N 1
ATOM 773 C CA . LEU A 1 98 ? -11.012 3.270 16.644 1.00 97.00 98 LEU A CA 1
ATOM 774 C C . LEU A 1 98 ? -11.276 1.951 15.924 1.00 97.00 98 LEU A C 1
ATOM 776 O O . LEU A 1 98 ? -12.392 1.435 15.968 1.00 97.00 98 LEU A O 1
ATOM 780 N N . VAL A 1 99 ? -10.251 1.405 15.279 1.00 96.12 99 VAL A N 1
ATOM 781 C CA . VAL A 1 99 ? -10.305 0.108 14.603 1.00 96.12 99 VAL A CA 1
ATOM 782 C C . VAL A 1 99 ? -9.538 -0.914 15.426 1.00 96.12 99 VAL A C 1
ATOM 784 O O . VAL A 1 99 ? -8.467 -0.602 15.942 1.00 96.12 99 VAL A O 1
ATOM 787 N N . GLN A 1 100 ? -10.084 -2.122 15.557 1.00 95.19 100 GLN A N 1
ATOM 788 C CA . GLN A 1 100 ? -9.487 -3.214 16.321 1.00 95.19 100 GLN A CA 1
ATOM 789 C C . GLN A 1 100 ? -9.473 -4.514 15.509 1.00 95.19 100 GLN A C 1
ATOM 791 O O . GLN A 1 100 ? -10.448 -4.865 14.835 1.00 95.19 100 GLN A O 1
ATOM 796 N N . GLU A 1 101 ? -8.360 -5.239 15.602 1.00 91.50 101 GLU A N 1
ATOM 797 C CA . GLU A 1 101 ? -8.151 -6.545 14.978 1.00 91.50 101 GLU A CA 1
ATOM 798 C C . GLU A 1 101 ? -7.208 -7.386 15.849 1.00 91.50 101 GLU A C 1
ATOM 800 O O . GLU A 1 101 ? -6.018 -7.093 15.964 1.00 91.50 101 GLU A O 1
ATOM 805 N N . GLY A 1 102 ? -7.745 -8.429 16.490 1.00 88.06 102 GLY A N 1
ATOM 806 C CA . GLY A 1 102 ? -7.008 -9.170 17.517 1.00 88.06 102 GLY A CA 1
ATOM 807 C C . GLY A 1 102 ? -6.588 -8.242 18.660 1.00 88.06 102 GLY A C 1
ATOM 808 O O . GLY A 1 102 ? -7.418 -7.511 19.196 1.00 88.06 102 GLY A O 1
ATOM 809 N N . ASP A 1 103 ? -5.296 -8.241 18.987 1.00 87.25 103 ASP A N 1
ATOM 810 C CA . ASP A 1 103 ? -4.719 -7.369 20.021 1.00 87.25 103 ASP A CA 1
ATOM 811 C C . ASP A 1 103 ? -4.312 -5.982 19.487 1.00 87.25 103 ASP A C 1
ATOM 813 O O . ASP A 1 103 ? -3.948 -5.093 20.260 1.00 87.25 103 ASP A O 1
ATOM 817 N N . ALA A 1 104 ? -4.366 -5.774 18.167 1.00 87.12 104 ALA A N 1
ATOM 818 C CA . ALA A 1 104 ? -4.003 -4.509 17.547 1.00 87.12 104 ALA A CA 1
ATOM 819 C C . ALA A 1 104 ? -5.187 -3.537 17.542 1.00 87.12 104 ALA A C 1
ATOM 821 O O . ALA A 1 104 ? -6.328 -3.908 17.257 1.00 87.12 104 ALA A O 1
ATOM 822 N N . ASN A 1 105 ? -4.898 -2.262 17.799 1.00 92.81 105 ASN A N 1
ATOM 823 C CA . ASN A 1 105 ? -5.834 -1.169 17.588 1.00 92.81 105 ASN A CA 1
ATOM 824 C C . ASN A 1 105 ? -5.117 0.057 17.017 1.00 92.81 105 ASN A C 1
ATOM 826 O O . ASN A 1 105 ? -3.926 0.247 17.253 1.00 92.81 105 ASN A O 1
ATOM 830 N N . TRP A 1 106 ? -5.832 0.848 16.222 1.00 93.56 106 TRP A N 1
ATOM 831 C CA . TRP A 1 106 ? -5.314 2.075 15.622 1.00 93.56 106 TRP A CA 1
ATOM 832 C C . TRP A 1 106 ? -6.457 3.032 15.285 1.00 93.56 106 TRP A C 1
ATOM 834 O O . TRP A 1 106 ? -7.625 2.635 15.218 1.00 93.56 106 TRP A O 1
ATOM 844 N N . SER A 1 107 ? -6.122 4.303 15.072 1.00 94.44 107 SER A N 1
ATOM 845 C CA . SER A 1 107 ? -7.073 5.306 14.598 1.00 94.44 107 SER A CA 1
ATOM 846 C C . SER A 1 107 ? -7.126 5.374 13.071 1.00 94.44 107 SER A C 1
ATOM 848 O O . SER A 1 107 ? -6.118 5.199 12.386 1.00 94.44 107 SER A O 1
ATOM 850 N N . VAL A 1 108 ? -8.311 5.653 12.527 1.00 92.38 108 VAL A N 1
ATOM 851 C CA . VAL A 1 108 ? -8.527 5.964 11.107 1.00 92.38 108 VAL A CA 1
ATOM 852 C C . VAL A 1 108 ? -9.444 7.177 11.004 1.00 92.38 108 VAL A C 1
ATOM 854 O O . VAL A 1 108 ? -10.514 7.193 11.609 1.00 92.38 108 VAL A O 1
ATOM 857 N N . ARG A 1 109 ? -9.052 8.175 10.206 1.00 92.69 109 ARG A N 1
ATOM 858 C CA . ARG A 1 109 ? -9.881 9.362 9.948 1.00 92.69 109 ARG A CA 1
ATOM 859 C C . ARG A 1 109 ? -11.224 8.994 9.317 1.00 92.69 109 ARG A C 1
ATOM 861 O O . ARG A 1 109 ? -11.287 8.047 8.536 1.00 92.69 109 ARG A O 1
ATOM 868 N N . ASP A 1 110 ? -12.289 9.734 9.629 1.00 93.62 110 ASP A N 1
ATOM 869 C CA . ASP A 1 110 ? -13.660 9.417 9.175 1.00 93.62 110 ASP A CA 1
ATOM 870 C C . ASP A 1 110 ? -13.798 9.309 7.647 1.00 93.62 110 ASP A C 1
ATOM 872 O O . ASP A 1 110 ? -14.430 8.382 7.140 1.00 93.62 110 ASP A O 1
ATOM 876 N N . ASP A 1 111 ? -13.173 10.215 6.898 1.00 90.25 111 ASP A N 1
ATOM 877 C CA . ASP A 1 111 ? -13.195 10.229 5.431 1.00 90.25 111 ASP A CA 1
ATOM 878 C C . ASP A 1 111 ? -12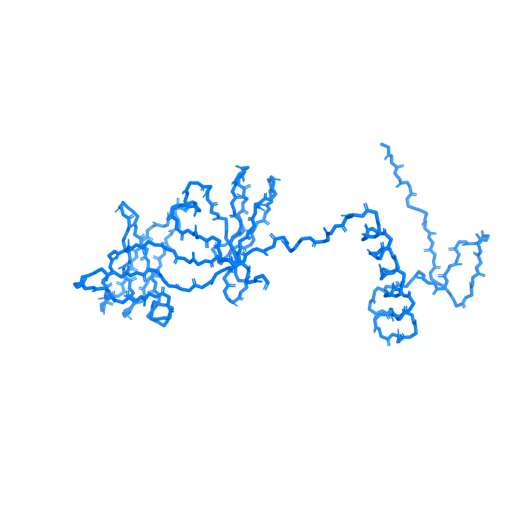.503 8.993 4.823 1.00 90.25 111 ASP A C 1
ATOM 880 O O . ASP A 1 111 ? -13.042 8.329 3.927 1.00 90.25 111 ASP A O 1
ATOM 884 N N . ILE A 1 112 ? -11.340 8.622 5.365 1.00 88.38 112 ILE A N 1
ATOM 885 C CA . ILE A 1 112 ? -10.621 7.400 4.988 1.00 88.38 112 ILE A CA 1
ATOM 886 C C . ILE A 1 112 ? -11.435 6.169 5.390 1.00 88.38 112 ILE A C 1
ATOM 888 O O . ILE A 1 112 ? -11.572 5.233 4.602 1.00 88.38 112 ILE A O 1
ATOM 892 N N . PHE A 1 113 ? -12.003 6.158 6.596 1.00 91.62 113 PHE A N 1
ATOM 893 C CA . PHE A 1 113 ? -12.750 5.012 7.095 1.00 91.62 113 PHE A CA 1
ATOM 894 C C . PHE A 1 113 ? -13.963 4.719 6.205 1.00 91.62 113 PHE A C 1
ATOM 896 O O . PHE A 1 113 ? -14.146 3.594 5.744 1.00 91.62 113 PHE A O 1
ATOM 903 N N . ARG A 1 114 ? -14.746 5.743 5.858 1.00 91.38 114 ARG A N 1
ATOM 904 C CA . ARG A 1 114 ? -15.930 5.585 4.997 1.00 91.38 114 ARG A CA 1
ATOM 905 C C . ARG A 1 114 ? -15.607 5.176 3.564 1.00 91.38 114 ARG A C 1
ATOM 907 O O . ARG A 1 114 ? -16.435 4.532 2.926 1.00 91.38 114 ARG A O 1
ATOM 914 N N . SER A 1 115 ? -14.437 5.547 3.048 1.00 88.50 115 SER A N 1
ATOM 915 C CA . SER A 1 115 ? -14.002 5.128 1.708 1.00 88.50 115 SER A CA 1
ATOM 916 C C . SER A 1 115 ? -13.397 3.718 1.692 1.00 88.50 115 SER A C 1
ATOM 918 O O . SER A 1 115 ? -13.480 3.029 0.676 1.00 88.50 115 SER A O 1
ATOM 920 N N . SER A 1 116 ? -12.837 3.265 2.819 1.00 87.75 116 SER A N 1
ATOM 921 C CA . SER A 1 116 ? -12.047 2.028 2.908 1.00 87.75 116 SER A CA 1
ATOM 922 C C . SER A 1 116 ? -12.717 0.896 3.693 1.00 87.75 116 SER A C 1
ATOM 924 O O . SER A 1 116 ? -12.154 -0.194 3.787 1.00 87.75 116 SER A O 1
ATOM 926 N N . PHE A 1 117 ? -13.905 1.108 4.262 1.00 93.12 117 PHE A N 1
ATOM 927 C CA . PHE A 1 117 ? -14.628 0.096 5.031 1.00 93.12 117 PHE A CA 1
ATOM 928 C C . PHE A 1 117 ? -16.112 0.065 4.673 1.00 93.12 117 PHE A C 1
ATOM 930 O O . PHE A 1 117 ? -16.751 1.091 4.447 1.00 93.12 117 PHE A O 1
ATOM 937 N N . ARG A 1 118 ? -16.681 -1.140 4.658 1.00 94.69 118 ARG A N 1
ATOM 938 C CA . ARG A 1 118 ? -18.114 -1.371 4.467 1.00 94.69 118 ARG A CA 1
ATOM 939 C C . ARG A 1 118 ? -18.706 -1.973 5.726 1.00 94.69 118 ARG A C 1
ATOM 941 O O . ARG A 1 118 ? -18.190 -2.964 6.237 1.00 94.69 118 ARG A O 1
ATOM 948 N N . HIS A 1 119 ? -19.800 -1.395 6.207 1.00 95.25 119 HIS A N 1
ATOM 949 C CA . HIS A 1 119 ? -20.507 -1.928 7.367 1.00 95.25 119 HIS A CA 1
ATOM 950 C C . HIS A 1 119 ? -21.099 -3.301 7.047 1.00 95.25 119 HIS A C 1
ATOM 952 O O . HIS A 1 119 ? -21.741 -3.470 6.009 1.00 95.25 119 HIS A O 1
ATOM 958 N N . VAL A 1 120 ? -20.866 -4.272 7.930 1.00 94.75 120 VAL A N 1
ATOM 959 C CA . VAL A 1 120 ? -21.435 -5.625 7.823 1.00 94.75 120 VAL A CA 1
ATOM 960 C C . VAL A 1 120 ? -22.594 -5.784 8.805 1.00 94.75 120 VAL A C 1
ATOM 962 O O . VAL A 1 120 ? -23.645 -6.304 8.441 1.00 94.75 120 VAL A O 1
ATOM 965 N N . GLY A 1 121 ? -22.419 -5.310 10.041 1.00 92.50 121 GLY A N 1
ATOM 966 C CA . GLY A 1 121 ? -23.444 -5.349 11.082 1.00 92.50 121 GLY A CA 1
ATOM 967 C C . GLY A 1 121 ? -22.861 -5.149 12.480 1.00 92.50 121 GLY A C 1
ATOM 968 O O . GLY A 1 121 ? -21.725 -5.533 12.752 1.00 92.50 121 GLY A O 1
ATOM 969 N N . GLY A 1 122 ? -23.626 -4.534 13.387 1.00 93.19 122 GLY A N 1
ATOM 970 C CA . GLY A 1 122 ? -23.130 -4.188 14.725 1.00 93.19 122 GLY A CA 1
ATOM 971 C C . GLY A 1 122 ? -21.885 -3.298 14.647 1.00 93.19 122 GLY A C 1
ATOM 972 O O . GLY A 1 122 ? -21.894 -2.297 13.936 1.00 93.19 122 GLY A O 1
ATOM 973 N N . SER A 1 123 ? -20.810 -3.686 15.332 1.00 94.12 123 SER A N 1
ATOM 974 C CA . SER A 1 123 ? -19.497 -3.033 15.240 1.00 94.12 123 SER A CA 1
ATOM 975 C C . SER A 1 123 ? -18.576 -3.647 14.178 1.00 94.12 123 SER A C 1
ATOM 977 O O . SER A 1 123 ? -17.409 -3.277 14.130 1.00 94.12 123 SER A O 1
ATOM 979 N N . GLN A 1 124 ? -19.051 -4.579 13.340 1.00 96.88 124 GLN A N 1
ATOM 980 C CA . GLN A 1 124 ? -18.223 -5.259 12.340 1.00 96.88 124 GLN A CA 1
ATOM 981 C C . GLN A 1 124 ? -1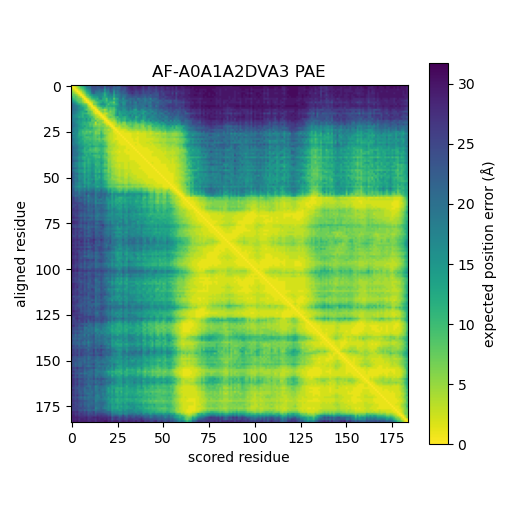8.205 -4.535 10.992 1.00 96.88 124 GLN A C 1
ATOM 983 O O . GLN A 1 124 ? -19.248 -4.171 10.431 1.00 96.88 124 GLN A O 1
ATOM 988 N N . TRP A 1 125 ? -16.998 -4.403 10.443 1.00 96.69 125 TRP A N 1
ATOM 989 C CA . TRP A 1 125 ? -16.719 -3.715 9.189 1.00 96.69 125 TRP A CA 1
ATOM 990 C C . TRP A 1 125 ? -15.778 -4.534 8.317 1.00 96.69 125 TRP A C 1
ATOM 992 O O . TRP A 1 125 ? -14.737 -5.006 8.768 1.00 96.69 125 TRP A O 1
ATOM 1002 N N . GLN A 1 126 ? -16.120 -4.668 7.043 1.00 94.69 126 GLN A N 1
ATOM 1003 C CA . GLN A 1 126 ? -15.286 -5.324 6.051 1.00 94.69 126 GLN A CA 1
ATOM 1004 C C . GLN A 1 126 ? -14.327 -4.309 5.433 1.00 94.69 126 GLN A C 1
ATOM 1006 O O . GLN A 1 126 ? -14.761 -3.262 4.939 1.00 94.69 126 GLN A O 1
ATOM 1011 N N . ARG A 1 127 ? -13.030 -4.632 5.417 1.00 92.38 127 ARG A N 1
ATOM 1012 C CA . ARG A 1 127 ? -12.035 -3.849 4.675 1.00 92.38 127 ARG A CA 1
ATOM 1013 C C . ARG A 1 127 ? -12.404 -3.853 3.192 1.00 92.38 127 ARG A C 1
ATOM 1015 O O . ARG A 1 127 ? -12.729 -4.890 2.622 1.00 92.38 127 ARG A O 1
ATOM 1022 N N . CYS A 1 128 ? -12.370 -2.680 2.585 1.00 85.88 128 CYS A N 1
ATOM 1023 C CA . CYS A 1 128 ? -12.645 -2.446 1.179 1.00 85.88 128 CYS A CA 1
ATOM 1024 C C . CYS A 1 128 ? -11.501 -1.627 0.571 1.00 85.88 128 CYS A C 1
ATOM 1026 O O . CYS A 1 128 ? -10.700 -1.017 1.278 1.00 85.88 128 CYS A O 1
ATOM 1028 N N . GLY A 1 129 ? -11.430 -1.621 -0.755 1.00 85.31 129 GLY A N 1
ATOM 1029 C CA . GLY A 1 129 ? -10.441 -0.845 -1.493 1.00 85.31 129 GLY A CA 1
ATOM 1030 C C . GLY A 1 129 ? -9.351 -1.698 -2.126 1.00 85.31 129 GLY A C 1
ATOM 1031 O O . GLY A 1 129 ? -9.106 -2.855 -1.759 1.00 85.31 129 GLY A O 1
ATOM 1032 N N . THR A 1 130 ? -8.727 -1.099 -3.129 1.00 90.00 130 THR A N 1
ATOM 1033 C CA . THR A 1 130 ? -7.633 -1.682 -3.894 1.00 90.00 130 THR A CA 1
ATOM 1034 C C . THR A 1 130 ? -6.318 -1.057 -3.472 1.00 90.00 130 THR A C 1
ATOM 1036 O O . THR A 1 130 ? -6.261 0.099 -3.078 1.00 90.00 130 THR A O 1
ATOM 1039 N N . VAL A 1 131 ? -5.248 -1.831 -3.553 1.00 92.69 131 VAL A N 1
ATOM 1040 C CA . VAL A 1 131 ? -3.877 -1.352 -3.389 1.00 92.69 131 VAL A CA 1
ATOM 1041 C C . VAL A 1 131 ? -3.008 -1.978 -4.465 1.00 92.69 131 VAL A C 1
ATOM 1043 O O . VAL A 1 131 ? -3.386 -2.968 -5.096 1.00 92.69 131 VAL A O 1
ATOM 1046 N N . LEU A 1 132 ? -1.814 -1.433 -4.648 1.00 95.00 132 LEU A N 1
ATOM 1047 C CA . LEU A 1 132 ? -0.759 -2.115 -5.378 1.00 95.00 132 LEU A CA 1
ATOM 1048 C C . LEU A 1 132 ? 0.185 -2.782 -4.380 1.00 95.00 132 LEU A C 1
ATOM 1050 O O . LEU A 1 132 ? 0.551 -2.180 -3.376 1.00 95.00 132 LEU A O 1
ATOM 1054 N N . ALA A 1 133 ? 0.606 -4.006 -4.666 1.00 95.62 133 ALA A N 1
ATOM 1055 C CA . ALA A 1 133 ? 1.540 -4.746 -3.832 1.00 95.62 133 ALA A CA 1
ATOM 1056 C C . ALA A 1 133 ? 2.689 -5.314 -4.662 1.00 95.62 133 ALA A C 1
ATOM 1058 O O . ALA A 1 133 ? 2.516 -5.683 -5.826 1.00 95.62 133 ALA A O 1
ATOM 1059 N N . ARG A 1 134 ? 3.868 -5.408 -4.058 1.00 95.31 134 ARG A N 1
ATOM 1060 C CA . ARG A 1 134 ? 5.004 -6.151 -4.608 1.00 95.31 134 ARG A CA 1
ATOM 1061 C C . ARG A 1 134 ? 5.834 -6.754 -3.480 1.00 95.31 134 ARG A C 1
ATOM 1063 O O . ARG A 1 134 ? 5.830 -6.192 -2.389 1.00 95.31 134 ARG A O 1
ATOM 1070 N N . PRO A 1 135 ? 6.624 -7.802 -3.738 1.00 94.50 135 PRO A N 1
ATOM 1071 C CA . PRO A 1 135 ? 7.678 -8.194 -2.815 1.00 94.50 135 PRO A CA 1
ATOM 1072 C C . PRO A 1 135 ? 8.658 -7.032 -2.584 1.00 94.50 135 PRO A C 1
ATOM 1074 O O . PRO A 1 135 ? 9.033 -6.314 -3.528 1.00 94.50 135 PRO A O 1
ATOM 1077 N N . ALA A 1 136 ? 9.055 -6.835 -1.333 1.00 93.94 136 ALA A N 1
ATOM 1078 C CA . ALA A 1 136 ? 10.147 -5.946 -0.974 1.00 93.94 136 ALA A CA 1
ATOM 1079 C C . ALA A 1 136 ? 11.473 -6.498 -1.502 1.00 93.94 136 ALA A C 1
ATOM 1081 O O . ALA A 1 136 ? 11.643 -7.705 -1.696 1.00 93.94 136 ALA A O 1
ATOM 1082 N N . ARG A 1 137 ? 12.427 -5.604 -1.763 1.00 91.19 137 ARG A N 1
ATOM 1083 C CA . ARG A 1 137 ? 13.819 -6.018 -1.957 1.00 91.19 137 ARG A CA 1
ATOM 1084 C C . ARG A 1 137 ? 14.475 -6.103 -0.580 1.00 91.19 137 ARG A C 1
ATOM 1086 O O . ARG A 1 137 ? 14.222 -5.255 0.269 1.00 91.19 137 ARG A O 1
ATOM 1093 N N . ALA A 1 138 ? 15.328 -7.100 -0.365 1.00 84.44 138 ALA A N 1
ATOM 1094 C CA . ALA A 1 138 ? 16.022 -7.253 0.910 1.00 84.44 138 ALA A CA 1
ATOM 1095 C C . ALA A 1 138 ? 16.815 -5.978 1.265 1.00 84.44 138 ALA A C 1
ATOM 1097 O O . ALA A 1 138 ? 17.638 -5.518 0.468 1.00 84.44 138 ALA A O 1
ATOM 1098 N N . GLY A 1 139 ? 16.553 -5.413 2.448 1.00 86.62 139 GLY A N 1
ATOM 1099 C CA . GLY A 1 139 ? 17.205 -4.191 2.934 1.00 86.62 139 GLY A CA 1
ATOM 1100 C C . GLY A 1 139 ? 16.730 -2.900 2.261 1.00 86.62 139 GLY A C 1
ATOM 1101 O O . GLY A 1 139 ? 17.409 -1.880 2.352 1.00 86.62 139 GLY A O 1
ATOM 1102 N N . GLU A 1 140 ? 15.599 -2.931 1.556 1.00 92.50 140 GLU A N 1
ATOM 1103 C CA . GLU A 1 140 ? 15.017 -1.749 0.928 1.00 92.50 140 GLU A CA 1
ATOM 1104 C C . GLU A 1 140 ? 14.474 -0.765 1.966 1.00 92.50 140 GLU A C 1
ATOM 1106 O O . GLU A 1 140 ? 13.671 -1.132 2.821 1.00 92.50 140 GLU A O 1
ATOM 1111 N N . THR A 1 141 ? 14.872 0.502 1.847 1.00 94.06 141 THR A N 1
ATOM 1112 C CA . THR A 1 141 ? 14.278 1.598 2.617 1.00 94.06 141 THR A CA 1
ATOM 1113 C C . THR A 1 141 ? 12.997 2.074 1.940 1.00 94.06 141 THR A C 1
ATOM 1115 O O . THR A 1 141 ? 13.009 2.434 0.762 1.00 94.06 141 THR A O 1
ATOM 1118 N N . ILE A 1 142 ? 11.903 2.094 2.696 1.00 90.94 142 ILE A N 1
ATOM 1119 C CA . ILE A 1 142 ? 10.584 2.566 2.282 1.00 90.94 142 ILE A CA 1
ATOM 1120 C C . ILE A 1 142 ? 10.257 3.834 3.062 1.00 90.94 142 ILE A C 1
ATOM 1122 O O . ILE A 1 142 ? 10.245 3.821 4.292 1.00 90.94 142 ILE A O 1
ATOM 1126 N N . ASP A 1 143 ? 9.961 4.914 2.346 1.00 88.19 143 ASP A N 1
ATOM 1127 C CA . ASP A 1 143 ? 9.438 6.138 2.946 1.00 88.19 143 ASP A CA 1
ATOM 1128 C C . ASP A 1 143 ? 7.954 5.948 3.259 1.00 88.19 143 ASP A C 1
ATOM 1130 O O . ASP A 1 143 ? 7.128 5.821 2.350 1.00 88.19 143 ASP A O 1
ATOM 1134 N N . THR A 1 144 ? 7.637 5.893 4.552 1.00 84.19 144 THR A N 1
ATOM 1135 C CA . THR A 1 144 ? 6.262 5.807 5.057 1.00 84.19 144 THR A CA 1
ATOM 1136 C C . THR A 1 144 ? 5.822 7.161 5.613 1.00 84.19 144 THR A C 1
ATOM 1138 O O . THR A 1 144 ? 6.685 7.983 5.943 1.00 84.19 144 THR A O 1
ATOM 1141 N N . PRO A 1 145 ? 4.510 7.422 5.748 1.00 73.88 145 PRO A N 1
ATOM 1142 C CA . PRO A 1 145 ? 4.013 8.642 6.387 1.00 73.88 145 PRO A CA 1
ATOM 1143 C C . PRO A 1 145 ? 4.566 8.865 7.805 1.00 73.88 145 PRO A C 1
ATOM 1145 O O . PRO A 1 145 ? 4.735 10.007 8.228 1.00 73.88 145 PRO A O 1
ATOM 1148 N N . GLU A 1 146 ? 4.884 7.788 8.525 1.00 74.19 146 GLU A N 1
ATOM 1149 C CA . GLU A 1 146 ? 5.456 7.812 9.874 1.00 74.19 146 GLU A CA 1
ATOM 1150 C C . GLU A 1 146 ? 6.987 8.006 9.889 1.00 74.19 146 GLU A C 1
ATOM 1152 O O . GLU A 1 146 ? 7.573 8.225 10.951 1.00 74.19 146 GLU A O 1
ATOM 1157 N N . GLY A 1 147 ? 7.642 7.930 8.727 1.00 79.50 147 GLY A N 1
ATOM 1158 C CA . GLY A 1 147 ? 9.094 8.010 8.557 1.00 79.50 147 GLY A CA 1
ATOM 1159 C C . GLY A 1 147 ? 9.670 6.847 7.745 1.00 79.50 147 GLY A C 1
ATOM 1160 O O . GLY A 1 147 ? 8.998 5.857 7.455 1.00 79.50 147 GLY A O 1
ATOM 1161 N N . SER A 1 148 ? 10.934 6.949 7.341 1.00 87.69 148 SER A N 1
ATOM 1162 C CA . SER A 1 148 ? 11.580 5.881 6.573 1.00 87.69 148 SER A CA 1
ATOM 1163 C C . SER A 1 148 ? 11.781 4.624 7.428 1.00 87.69 148 SER A C 1
ATOM 1165 O O . SER A 1 148 ? 12.253 4.698 8.562 1.00 87.69 148 SER A O 1
ATOM 1167 N N . THR A 1 149 ? 11.467 3.458 6.869 1.00 88.50 149 THR A N 1
ATOM 1168 C CA . THR A 1 149 ? 11.647 2.148 7.512 1.00 88.50 149 THR A CA 1
ATOM 1169 C C . THR A 1 149 ? 12.342 1.173 6.565 1.00 88.50 149 THR A C 1
ATOM 1171 O O . THR A 1 149 ? 12.266 1.330 5.348 1.00 88.50 149 THR A O 1
ATOM 1174 N N . ILE A 1 150 ? 13.028 0.163 7.099 1.00 90.75 150 ILE A N 1
ATOM 1175 C CA . ILE A 1 150 ? 13.691 -0.872 6.294 1.00 90.75 150 ILE A CA 1
ATOM 1176 C C . ILE A 1 150 ? 12.772 -2.090 6.225 1.00 90.75 150 ILE A C 1
ATOM 1178 O O . ILE A 1 150 ? 12.396 -2.636 7.260 1.00 90.75 150 ILE A O 1
ATOM 1182 N N . ALA A 1 151 ? 12.434 -2.523 5.012 1.00 90.94 151 ALA A N 1
ATOM 1183 C CA . ALA A 1 151 ? 11.678 -3.749 4.797 1.00 90.94 151 ALA A CA 1
ATOM 1184 C C . ALA A 1 151 ? 12.550 -4.980 5.096 1.00 90.94 151 ALA A C 1
ATOM 1186 O O . ALA A 1 151 ? 13.698 -5.079 4.638 1.00 90.94 151 ALA A O 1
ATOM 1187 N N . ALA A 1 152 ? 11.999 -5.920 5.861 1.00 90.00 152 ALA A N 1
ATOM 1188 C CA . ALA A 1 152 ? 12.644 -7.191 6.140 1.00 90.00 152 ALA A CA 1
ATOM 1189 C C . ALA A 1 152 ? 12.604 -8.111 4.909 1.00 90.00 152 ALA A C 1
ATOM 1191 O O . ALA A 1 152 ? 11.856 -7.899 3.950 1.00 90.00 152 ALA A O 1
ATOM 1192 N N . ASP A 1 153 ? 13.436 -9.151 4.925 1.00 90.94 153 ASP A N 1
ATOM 1193 C CA . ASP A 1 153 ? 13.406 -10.154 3.866 1.00 90.94 153 ASP A CA 1
ATOM 1194 C C . ASP A 1 153 ? 12.074 -10.920 3.888 1.00 90.94 153 ASP A C 1
ATOM 1196 O O . ASP A 1 153 ? 11.606 -11.352 4.940 1.00 90.94 153 ASP A O 1
ATOM 1200 N N . GLY A 1 154 ? 11.456 -11.068 2.716 1.00 91.56 154 GLY A N 1
ATOM 1201 C CA . GLY A 1 154 ? 10.122 -11.655 2.566 1.00 91.56 154 GLY A CA 1
ATOM 1202 C C . GLY A 1 154 ? 8.946 -10.690 2.769 1.00 91.56 154 GLY A C 1
ATOM 1203 O O . GLY A 1 154 ? 7.813 -11.078 2.473 1.00 91.56 154 GLY A O 1
ATOM 1204 N N . ASP A 1 155 ? 9.178 -9.448 3.202 1.00 94.75 155 ASP A N 1
ATOM 1205 C CA . ASP A 1 155 ? 8.115 -8.446 3.312 1.00 94.75 155 ASP A CA 1
ATOM 1206 C C . ASP A 1 155 ? 7.507 -8.102 1.947 1.00 94.75 155 ASP A C 1
ATOM 1208 O O . ASP A 1 155 ? 8.107 -8.261 0.878 1.00 94.75 155 ASP A O 1
ATOM 1212 N N . TRP A 1 156 ? 6.296 -7.563 1.994 1.00 95.56 156 TRP A N 1
ATOM 1213 C CA . TRP A 1 156 ? 5.627 -6.935 0.867 1.00 95.56 156 TRP A CA 1
ATOM 1214 C C . TRP A 1 156 ? 5.635 -5.423 1.037 1.00 95.56 156 TRP A C 1
ATOM 1216 O O . TRP A 1 156 ? 5.389 -4.913 2.122 1.00 95.56 156 TRP A O 1
ATOM 1226 N N . VAL A 1 157 ? 5.858 -4.690 -0.049 1.00 95.44 157 VAL A N 1
ATOM 1227 C CA . VAL A 1 157 ? 5.614 -3.248 -0.095 1.00 95.44 157 VAL A CA 1
ATOM 1228 C C . VAL A 1 157 ? 4.221 -3.036 -0.652 1.00 95.44 157 VAL A C 1
ATOM 1230 O O . VAL A 1 157 ? 3.909 -3.505 -1.752 1.00 95.44 157 VAL A O 1
ATOM 1233 N N . ILE A 1 158 ? 3.402 -2.313 0.101 1.00 94.81 158 ILE A N 1
ATOM 1234 C CA . ILE A 1 158 ? 2.070 -1.892 -0.315 1.00 94.81 158 ILE A CA 1
ATOM 1235 C C . ILE A 1 158 ? 2.125 -0.430 -0.710 1.00 94.81 158 ILE A C 1
ATOM 1237 O O . ILE A 1 158 ? 2.822 0.359 -0.081 1.00 94.81 158 ILE A O 1
ATOM 1241 N N . LYS A 1 159 ? 1.387 -0.082 -1.758 1.00 93.88 159 LYS A N 1
ATOM 1242 C CA . LYS A 1 159 ? 1.183 1.281 -2.219 1.00 93.88 159 LYS A CA 1
ATOM 1243 C C . LYS A 1 159 ? -0.310 1.593 -2.235 1.00 93.88 159 LYS A C 1
ATOM 1245 O O . LYS A 1 159 ? -1.080 0.905 -2.913 1.00 93.88 159 LYS A O 1
ATOM 1250 N N . GLY A 1 160 ? -0.700 2.609 -1.471 1.00 88.88 160 GLY A N 1
ATOM 1251 C CA . GLY A 1 160 ? -2.066 3.128 -1.425 1.00 88.88 160 GLY A CA 1
ATOM 1252 C C . GLY A 1 160 ? -2.410 4.019 -2.621 1.00 88.88 160 GLY A C 1
ATOM 1253 O O . GLY A 1 160 ? -1.542 4.371 -3.424 1.00 88.88 160 GLY A O 1
ATOM 1254 N N . ASP A 1 161 ? -3.677 4.421 -2.713 1.00 82.75 161 ASP A N 1
ATOM 1255 C CA . ASP A 1 161 ? -4.209 5.208 -3.838 1.00 82.75 161 ASP A CA 1
ATOM 1256 C C . ASP A 1 161 ? -3.584 6.609 -3.956 1.00 82.75 161 ASP A C 1
ATOM 1258 O O . ASP A 1 161 ? -3.447 7.141 -5.057 1.00 82.75 161 ASP A O 1
ATOM 1262 N N . HIS A 1 162 ? -3.134 7.188 -2.840 1.00 80.12 162 HIS A N 1
ATOM 1263 C CA . HIS A 1 162 ? -2.441 8.483 -2.807 1.00 80.12 162 HIS A CA 1
ATOM 1264 C C . HIS A 1 162 ? -0.927 8.379 -3.043 1.00 80.12 162 HIS A C 1
ATOM 1266 O O . HIS A 1 162 ? -0.226 9.386 -3.072 1.00 80.12 162 HIS A O 1
ATOM 1272 N N . GLY A 1 163 ? -0.419 7.167 -3.279 1.00 84.81 163 GLY A N 1
ATOM 1273 C CA . GLY A 1 163 ? 0.984 6.913 -3.583 1.00 84.81 163 GLY A CA 1
ATOM 1274 C C . GLY A 1 163 ? 1.862 6.594 -2.376 1.00 84.81 163 GLY A C 1
ATOM 1275 O O . GLY A 1 163 ? 2.990 6.140 -2.593 1.00 84.81 163 GLY A O 1
ATOM 1276 N N . ASP A 1 164 ? 1.336 6.756 -1.160 1.00 87.12 164 ASP A N 1
ATOM 1277 C CA . ASP A 1 164 ? 1.990 6.369 0.091 1.00 87.12 164 ASP A CA 1
ATOM 1278 C C . ASP A 1 164 ? 2.352 4.885 0.084 1.00 87.12 164 ASP A C 1
ATOM 1280 O O . ASP A 1 164 ? 1.613 4.056 -0.463 1.00 87.12 164 ASP A O 1
ATOM 1284 N N . GLN A 1 165 ? 3.492 4.554 0.693 1.00 92.56 165 GLN A N 1
ATOM 1285 C CA . GLN A 1 165 ? 4.021 3.197 0.741 1.00 92.56 165 GLN A CA 1
ATOM 1286 C C . GLN A 1 165 ? 4.324 2.763 2.169 1.00 92.56 165 GLN A C 1
ATOM 1288 O O . GLN A 1 165 ? 4.747 3.568 2.991 1.00 92.56 165 GLN A O 1
ATOM 1293 N N . TRP A 1 166 ? 4.124 1.479 2.456 1.00 91.88 166 TRP A N 1
ATOM 1294 C CA . TRP A 1 166 ? 4.487 0.878 3.739 1.00 91.88 166 TRP A CA 1
ATOM 1295 C C . TRP A 1 166 ? 4.835 -0.607 3.568 1.00 91.88 166 TRP A C 1
ATOM 1297 O O . TRP A 1 166 ? 4.250 -1.280 2.707 1.00 91.88 166 TRP A O 1
ATOM 1307 N N . PRO A 1 167 ? 5.796 -1.135 4.348 1.00 93.06 167 PRO A N 1
ATOM 1308 C CA . PRO A 1 167 ? 6.074 -2.562 4.371 1.00 93.06 167 PRO A CA 1
ATOM 1309 C C . PRO A 1 167 ? 4.995 -3.315 5.158 1.00 93.06 167 PRO A C 1
ATOM 1311 O O . PRO A 1 167 ? 4.396 -2.797 6.103 1.00 93.06 167 PRO A O 1
ATOM 1314 N N . VAL A 1 168 ? 4.761 -4.561 4.769 1.00 92.12 168 VAL A N 1
ATOM 1315 C CA . VAL A 1 168 ? 3.836 -5.491 5.409 1.00 92.12 168 VAL A CA 1
ATOM 1316 C C . VAL A 1 168 ? 4.505 -6.867 5.472 1.00 92.12 168 VAL A C 1
ATOM 1318 O O . VAL A 1 168 ? 4.868 -7.395 4.418 1.00 92.12 168 VAL A O 1
ATOM 1321 N N . PRO A 1 169 ? 4.628 -7.483 6.662 1.00 92.69 169 PRO A N 1
ATOM 1322 C CA . PRO A 1 169 ? 5.136 -8.846 6.795 1.00 92.69 169 PRO A CA 1
ATOM 1323 C C . PRO A 1 169 ? 4.360 -9.855 5.947 1.00 92.69 169 PRO A C 1
ATOM 1325 O O . PRO A 1 169 ? 3.152 -9.713 5.754 1.00 92.69 169 PRO A O 1
ATOM 1328 N N . ALA A 1 170 ? 5.028 -10.900 5.453 1.00 93.38 170 ALA A N 1
ATOM 1329 C CA . ALA A 1 170 ? 4.423 -11.875 4.538 1.00 93.38 170 ALA A CA 1
ATOM 1330 C C . ALA A 1 170 ? 3.142 -12.537 5.083 1.00 93.38 170 ALA A C 1
ATOM 1332 O O . ALA A 1 170 ? 2.183 -12.751 4.339 1.00 93.38 170 ALA A O 1
ATOM 1333 N N . ASP A 1 171 ? 3.108 -12.851 6.379 1.00 92.38 171 ASP A N 1
ATOM 1334 C CA . ASP A 1 171 ? 1.951 -13.457 7.038 1.00 92.38 171 ASP A CA 1
ATOM 1335 C C . ASP A 1 171 ? 0.789 -12.460 7.169 1.00 92.38 171 ASP A C 1
ATOM 1337 O O . ASP A 1 171 ? -0.363 -12.813 6.918 1.00 92.38 171 ASP A O 1
ATOM 1341 N N . VAL A 1 172 ? 1.087 -11.199 7.495 1.00 91.62 172 VAL A N 1
ATOM 1342 C CA . VAL A 1 172 ? 0.118 -10.095 7.510 1.00 91.62 172 VAL A CA 1
ATOM 1343 C C . VAL A 1 172 ? -0.424 -9.865 6.096 1.00 91.62 172 VAL A C 1
ATOM 1345 O O . VAL A 1 172 ? -1.633 -9.717 5.914 1.00 91.62 172 VAL A O 1
ATOM 1348 N N . PHE A 1 173 ? 0.438 -9.906 5.076 1.00 93.88 173 PHE A N 1
ATOM 1349 C CA . PHE A 1 173 ? 0.027 -9.758 3.685 1.00 93.88 173 PHE A CA 1
ATOM 1350 C C . PHE A 1 173 ? -0.968 -10.852 3.280 1.00 93.88 173 PHE A C 1
ATOM 1352 O O . PHE A 1 173 ? -2.070 -10.548 2.828 1.00 93.88 173 PHE A O 1
ATOM 1359 N N . ALA A 1 174 ? -0.621 -12.117 3.528 1.00 93.38 174 ALA A N 1
ATOM 1360 C CA . ALA A 1 174 ? -1.461 -13.264 3.188 1.00 93.38 174 ALA A CA 1
ATOM 1361 C C . ALA A 1 174 ? -2.821 -13.270 3.912 1.00 93.38 174 ALA A C 1
ATOM 1363 O O . ALA A 1 174 ? -3.788 -13.827 3.395 1.00 93.38 174 ALA A O 1
ATOM 1364 N N . ARG A 1 175 ? -2.909 -12.658 5.101 1.00 91.62 175 ARG A N 1
ATOM 1365 C CA . ARG A 1 175 ? -4.164 -12.537 5.860 1.00 91.62 175 ARG A CA 1
ATOM 1366 C C . ARG A 1 175 ? -5.078 -11.423 5.354 1.00 91.62 175 ARG A C 1
ATOM 1368 O O . ARG A 1 175 ? -6.296 -11.581 5.410 1.00 91.62 175 ARG A O 1
ATOM 1375 N N . HIS A 1 176 ? -4.516 -10.300 4.907 1.00 92.12 176 HIS A N 1
ATOM 1376 C CA . HIS A 1 176 ? -5.287 -9.068 4.684 1.00 92.12 176 HIS A CA 1
ATOM 1377 C C . HIS A 1 176 ? -5.343 -8.605 3.229 1.00 92.12 176 HIS A C 1
ATOM 1379 O O . HIS A 1 176 ? -6.031 -7.625 2.939 1.00 92.12 176 HIS A O 1
ATOM 1385 N N . TYR A 1 177 ? -4.658 -9.285 2.310 1.00 93.81 177 TYR A N 1
ATOM 1386 C CA . TYR A 1 177 ? -4.611 -8.907 0.903 1.00 93.81 177 TYR A CA 1
ATOM 1387 C C . TYR A 1 177 ? -4.785 -10.124 0.000 1.00 93.81 177 TYR A C 1
ATOM 1389 O O . TYR A 1 177 ? -4.211 -11.185 0.231 1.00 93.81 177 TYR A O 1
ATOM 1397 N N . VAL A 1 178 ? -5.566 -9.948 -1.062 1.00 93.31 178 VAL A N 1
ATOM 1398 C CA . VAL A 1 178 ? -5.745 -10.952 -2.113 1.00 93.31 178 VAL A CA 1
ATOM 1399 C C . VAL A 1 178 ? -5.426 -10.301 -3.447 1.00 93.31 178 VAL A C 1
ATOM 1401 O O . VAL A 1 178 ? -5.938 -9.223 -3.740 1.00 93.31 178 VAL A O 1
ATOM 1404 N N . GLU A 1 179 ? -4.576 -10.938 -4.256 1.00 91.06 179 GLU A N 1
ATOM 1405 C CA . GLU A 1 179 ? -4.300 -10.461 -5.613 1.00 91.06 179 GLU A CA 1
ATOM 1406 C C . GLU A 1 179 ? -5.605 -10.401 -6.415 1.00 91.06 179 GLU A C 1
ATOM 1408 O O . GLU A 1 179 ? -6.360 -11.373 -6.501 1.00 91.06 179 GLU A O 1
ATOM 1413 N N . THR A 1 180 ? -5.873 -9.245 -7.016 1.00 86.56 180 THR A N 1
ATOM 1414 C CA . THR A 1 180 ? -7.025 -9.078 -7.893 1.00 86.56 180 THR A CA 1
ATOM 1415 C C . THR A 1 180 ? -6.738 -9.839 -9.186 1.00 86.56 180 THR A C 1
ATOM 1417 O O . THR A 1 180 ? -5.694 -9.597 -9.803 1.00 86.56 180 THR A O 1
ATOM 1420 N N . PRO A 1 181 ? -7.643 -10.721 -9.650 1.00 73.06 181 PRO A N 1
ATOM 1421 C CA . PRO A 1 181 ? -7.479 -11.378 -10.935 1.00 73.06 181 PRO A CA 1
ATOM 1422 C C . PRO A 1 181 ? -7.273 -10.322 -12.017 1.00 73.06 181 PRO A C 1
ATOM 1424 O O . PRO A 1 181 ? -8.112 -9.441 -12.214 1.00 73.06 181 PRO A O 1
ATOM 1427 N N . THR A 1 182 ? -6.138 -10.384 -12.710 1.00 63.25 182 THR A N 1
ATOM 1428 C CA . THR A 1 182 ? -5.961 -9.580 -13.917 1.00 63.25 182 THR A CA 1
ATOM 1429 C C . THR A 1 182 ? -6.887 -10.201 -14.955 1.00 63.25 182 THR A C 1
ATOM 1431 O O . THR A 1 182 ? -6.687 -11.360 -15.313 1.00 63.25 182 THR A O 1
ATOM 1434 N N . GLY A 1 183 ? -7.948 -9.492 -15.352 1.00 53.34 183 GLY A N 1
ATOM 1435 C CA . GLY A 1 183 ? -8.840 -9.950 -16.419 1.00 53.34 183 GLY A CA 1
ATOM 1436 C C . GLY A 1 183 ? -8.012 -10.369 -17.636 1.00 53.34 183 GLY A C 1
ATOM 1437 O O . GLY A 1 183 ? -7.102 -9.635 -18.026 1.00 53.34 183 GLY A O 1
ATOM 1438 N N . GLY A 1 184 ? -8.266 -11.585 -18.128 1.00 35.06 184 GLY A N 1
ATOM 1439 C CA . GLY A 1 184 ? -7.567 -12.184 -19.268 1.00 35.06 184 GLY A CA 1
ATOM 1440 C C . GLY A 1 184 ? -7.868 -11.500 -20.591 1.00 35.06 184 GLY A C 1
ATOM 1441 O O . GLY A 1 184 ? -8.948 -10.878 -20.703 1.00 35.06 184 GLY A O 1
#

Solvent-accessible surface area (backbone atoms only — not comparable to full-atom values): 10640 Å² total; per-residue (Å²): 137,87,80,80,79,76,92,62,51,68,40,97,57,76,33,81,91,77,41,22,36,62,80,62,65,57,67,71,60,37,70,72,34,68,68,56,37,51,53,53,52,50,54,53,51,52,52,56,48,54,40,42,75,73,70,49,73,92,68,76,72,60,38,53,23,34,40,43,55,71,32,41,50,48,74,35,83,58,60,52,73,50,67,45,97,87,67,47,82,44,80,39,54,57,53,21,26,46,37,36,53,90,93,48,68,49,75,39,52,49,73,59,41,65,69,33,41,41,84,73,53,94,49,34,28,33,43,41,54,67,34,34,34,29,77,43,53,75,72,35,77,42,65,28,99,93,46,74,44,71,31,53,76,70,16,28,36,39,29,47,89,89,65,55,34,46,71,36,52,49,69,60,39,68,63,35,45,43,78,50,81,75,83,129

Organism: Mycolicibacter sinensis (strain JDM601) (NCBI:txid875328)

Secondary structure (DSSP, 8-state):
--------B--SS-BTTTTB-TT---HHHHHH-HHHHHHHHHHHHHHHHHHHHTT-----SSEEEEE--EEEEEE-SS-EEEE-TTS-EEEE-TT-EEEEETTEEEEE-HHHHHHHEEEEETTEEEE--EEEEEEPPTT-EEEETTEEEEPPTT-EEEE-TTS-EEEE-HHHHHHHEEEPP---

Nearest PDB structures (foldseek):
  2c5q-assembly1_C  TM=5.720E-01  e=2.014E+00  Saccharomyces cerevisiae
  6itb-assembly1_C  TM=1.605E-01  e=4.356E+00  Flock House virus

Sequence (184 aa):
MCVTLAANRPAIRLDDKHRIHDKLVDWPVIQADPELLAGVLRGVANTLWSLRQLGYRSRPVWRPCTRVGTVTAERRDTPWTWISPSGATMQADAGDWLVQEGDANWSVRDDIFRSSFRHVGGSQWQRCGTVLARPARAGETIDTPEGSTIAADGDWVIKGDHGDQWPVPADVFARHYVETPTGG

Mean predicted aligned error: 11.44 Å